Protein AF-E5XP22-F1 (afdb_monomer_lite)

Radius of gyration: 23.23 Å; chains: 1; bounding box: 54×46×74 Å

Structure (mmCIF, N/CA/C/O backbone):
data_AF-E5XP22-F1
#
_entry.id   AF-E5XP22-F1
#
loop_
_atom_site.group_PDB
_atom_site.id
_atom_site.type_symbol
_atom_site.label_atom_id
_atom_site.label_alt_id
_atom_site.label_comp_id
_atom_site.label_asym_id
_atom_site.label_entity_id
_atom_site.label_seq_id
_atom_site.pdbx_PDB_ins_code
_atom_site.Cartn_x
_atom_site.Cartn_y
_atom_site.Cartn_z
_atom_site.occupancy
_atom_site.B_iso_or_equiv
_atom_site.auth_seq_id
_atom_site.auth_comp_id
_atom_site.auth_asym_id
_atom_site.auth_atom_id
_atom_site.pdbx_PDB_model_num
ATOM 1 N N . MET A 1 1 ? -0.364 11.595 27.889 1.00 63.34 1 MET A N 1
ATOM 2 C CA . MET A 1 1 ? -0.791 11.798 26.491 1.00 63.34 1 MET A CA 1
ATOM 3 C C . MET A 1 1 ? -0.996 10.423 25.896 1.00 63.34 1 MET A C 1
ATOM 5 O O . MET A 1 1 ? -0.089 9.613 26.049 1.00 63.34 1 MET A O 1
ATOM 9 N N . SER A 1 2 ? -2.158 10.147 25.318 1.00 89.56 2 SER A N 1
ATOM 10 C CA . SER A 1 2 ? -2.443 8.929 24.551 1.00 89.56 2 SER A CA 1
ATOM 11 C C . SER A 1 2 ? -1.971 9.085 23.103 1.00 89.56 2 SER A C 1
ATOM 13 O O . SER A 1 2 ? -1.596 10.184 22.685 1.00 89.56 2 SER A O 1
ATOM 15 N N . TYR A 1 3 ? -1.919 7.968 22.384 1.00 95.81 3 TYR A N 1
ATOM 16 C CA . TYR A 1 3 ? -1.909 7.919 20.930 1.00 95.81 3 TYR A CA 1
ATOM 17 C C . TYR A 1 3 ? -3.346 7.672 20.467 1.00 95.81 3 TYR A C 1
ATOM 19 O O . TYR A 1 3 ? -3.930 6.641 20.798 1.00 95.81 3 TYR A O 1
ATOM 27 N N . ASP A 1 4 ? -3.905 8.626 19.737 1.00 97.00 4 ASP A N 1
ATOM 28 C CA . ASP A 1 4 ? -5.313 8.667 19.363 1.00 97.00 4 ASP A CA 1
ATOM 29 C C . ASP A 1 4 ? -5.467 8.446 17.854 1.00 97.00 4 ASP A C 1
ATOM 31 O O . ASP A 1 4 ? -4.808 9.087 17.021 1.00 97.00 4 ASP A O 1
ATOM 35 N N . ILE A 1 5 ? -6.369 7.535 17.505 1.00 97.94 5 ILE A N 1
ATOM 36 C CA . ILE A 1 5 ? -6.696 7.141 16.136 1.00 97.94 5 ILE A CA 1
ATOM 37 C C . ILE A 1 5 ? -8.185 6.805 16.072 1.00 97.94 5 ILE A C 1
ATOM 39 O O . ILE A 1 5 ? -8.761 6.308 17.040 1.00 97.94 5 ILE A O 1
ATOM 43 N N . PHE A 1 6 ? -8.833 7.080 14.944 1.00 98.06 6 PHE A N 1
ATOM 44 C CA . PHE A 1 6 ? -10.226 6.683 14.758 1.00 98.06 6 PHE A CA 1
ATOM 45 C C . PHE A 1 6 ? -10.476 6.080 13.384 1.00 98.06 6 PHE A C 1
ATOM 47 O O . PHE A 1 6 ? -9.809 6.423 12.408 1.00 98.06 6 PHE A O 1
ATOM 54 N N . ALA A 1 7 ? -11.463 5.192 13.320 1.00 97.25 7 ALA A N 1
ATOM 55 C CA . ALA A 1 7 ? -12.073 4.728 12.089 1.00 97.25 7 ALA A CA 1
ATOM 56 C C . ALA A 1 7 ? -13.447 5.385 11.894 1.00 97.25 7 ALA A C 1
ATOM 58 O O . ALA A 1 7 ? -14.103 5.750 12.870 1.00 97.25 7 ALA A O 1
ATOM 59 N N . PHE A 1 8 ? -13.882 5.555 10.649 1.00 95.62 8 PHE A N 1
ATOM 60 C CA . PHE A 1 8 ? -15.142 6.213 10.305 1.00 95.62 8 PHE A CA 1
ATOM 61 C C . PHE A 1 8 ? -15.843 5.538 9.123 1.00 95.62 8 PHE A C 1
ATOM 63 O O . PHE A 1 8 ? -15.191 4.957 8.249 1.00 95.62 8 PHE A O 1
ATOM 70 N N . ASP A 1 9 ? -17.171 5.635 9.093 1.00 89.00 9 ASP A N 1
ATOM 71 C CA . ASP A 1 9 ? -17.975 5.280 7.919 1.00 89.00 9 ASP A CA 1
ATOM 72 C C . ASP A 1 9 ? -17.659 6.265 6.782 1.00 89.00 9 ASP A C 1
ATOM 74 O O . ASP A 1 9 ? -17.826 7.478 6.913 1.00 89.00 9 ASP A O 1
ATOM 78 N N . THR A 1 10 ? -17.191 5.751 5.645 1.00 83.75 10 THR A N 1
ATOM 79 C CA . THR A 1 10 ? -16.852 6.594 4.486 1.00 83.75 10 THR A CA 1
ATOM 80 C C . THR A 1 10 ? -18.047 7.319 3.865 1.00 83.75 10 THR A C 1
ATOM 82 O O . THR A 1 10 ? -17.850 8.354 3.230 1.00 83.75 10 THR A O 1
ATOM 85 N N . GLY A 1 11 ? -19.272 6.829 4.074 1.00 78.12 11 GLY A N 1
ATOM 86 C CA . GLY A 1 11 ? -20.508 7.511 3.691 1.00 78.12 11 GLY A CA 1
ATOM 87 C C . GLY A 1 11 ? -20.835 8.728 4.563 1.00 78.12 11 GLY A C 1
ATOM 88 O O . GLY A 1 11 ? -21.578 9.602 4.118 1.00 78.12 11 GLY A O 1
ATOM 89 N N . ALA A 1 12 ? -20.257 8.820 5.765 1.00 84.25 12 ALA A N 1
ATOM 90 C CA . ALA A 1 12 ? -20.484 9.922 6.702 1.00 84.25 12 ALA A CA 1
ATOM 91 C C . ALA A 1 12 ? -19.802 11.227 6.266 1.00 84.25 12 ALA A C 1
ATOM 93 O O . ALA A 1 12 ? -20.313 12.319 6.512 1.00 84.25 12 ALA A O 1
ATOM 94 N N . VAL A 1 13 ? -18.625 11.115 5.643 1.00 84.62 13 VAL A N 1
ATOM 95 C CA . VAL A 1 13 ? -17.781 12.254 5.266 1.00 84.62 13 VAL A CA 1
ATOM 96 C C . VAL A 1 13 ? -16.899 11.909 4.065 1.00 84.62 13 VAL A C 1
ATOM 98 O O . VAL A 1 13 ? -15.958 11.111 4.145 1.00 84.62 13 VAL A O 1
ATOM 101 N N . SER A 1 14 ? -17.189 12.552 2.934 1.00 75.81 14 SER A N 1
ATOM 102 C CA . SER A 1 14 ? -16.574 12.247 1.638 1.00 75.81 14 SER A CA 1
ATOM 103 C C . SER A 1 14 ? -15.272 13.003 1.361 1.00 75.81 14 SER A C 1
ATOM 105 O O . SER A 1 14 ? -14.403 12.472 0.676 1.00 75.81 14 SER A O 1
ATOM 107 N N . ALA A 1 15 ? -15.100 14.223 1.884 1.00 77.31 15 ALA A N 1
ATOM 108 C CA . ALA A 1 15 ? -13.919 15.057 1.631 1.00 77.31 15 ALA A CA 1
ATOM 109 C C . ALA A 1 15 ? -12.905 14.980 2.790 1.00 77.31 15 ALA A C 1
ATOM 111 O O . ALA A 1 15 ? -13.292 14.826 3.948 1.00 77.31 15 ALA A O 1
ATOM 112 N N . ASP A 1 16 ? -11.596 14.994 2.509 1.00 83.94 16 ASP A N 1
ATOM 113 C CA . ASP A 1 16 ? -10.555 14.904 3.561 1.00 83.94 16 ASP A CA 1
ATOM 114 C C . ASP A 1 16 ? -10.532 16.181 4.423 1.0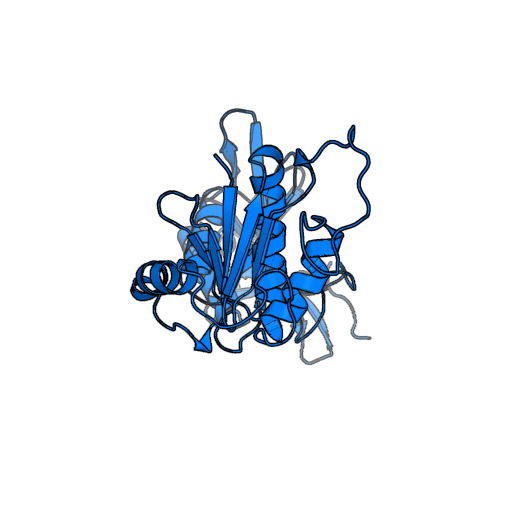0 83.94 16 ASP A C 1
ATOM 116 O O . ASP A 1 16 ? -10.362 16.119 5.641 1.00 83.94 16 ASP A O 1
ATOM 120 N N . GLU A 1 17 ? -10.749 17.343 3.807 1.00 86.88 17 GLU A N 1
ATOM 121 C CA . GLU A 1 17 ? -10.768 18.650 4.470 1.00 86.88 17 GLU A CA 1
ATOM 122 C C . GLU A 1 17 ? -11.925 18.819 5.470 1.00 86.88 17 GLU A C 1
ATOM 124 O O . GLU A 1 17 ? -11.816 19.604 6.415 1.00 86.88 17 GLU A O 1
ATOM 129 N N . GLU A 1 18 ? -13.004 18.054 5.300 1.00 91.12 18 GLU A N 1
ATOM 130 C CA . GLU A 1 18 ? -14.182 18.053 6.175 1.00 91.12 18 GLU A CA 1
ATOM 131 C C . GLU A 1 18 ? -14.037 17.081 7.353 1.00 91.12 18 GLU A C 1
ATOM 133 O O . GLU A 1 18 ? -14.766 17.193 8.340 1.00 91.12 18 GLU A O 1
ATOM 138 N N . LEU A 1 19 ? -13.065 16.161 7.299 1.00 92.69 19 LEU A N 1
ATOM 139 C CA . LEU A 1 19 ? -12.952 15.064 8.258 1.00 92.69 19 LEU A CA 1
ATOM 140 C C . LEU A 1 19 ? -12.628 15.534 9.678 1.00 92.69 19 LEU A C 1
ATOM 142 O O . LEU A 1 19 ? -13.222 15.045 10.633 1.00 92.69 19 LEU A O 1
ATOM 146 N N . LEU A 1 20 ? -11.689 16.470 9.845 1.00 93.94 20 LEU A N 1
ATOM 147 C CA . LEU A 1 20 ? -11.329 16.971 11.177 1.00 93.94 20 LEU A CA 1
ATOM 148 C C . LEU A 1 20 ? -12.425 17.851 11.806 1.00 93.94 20 LEU A C 1
ATOM 150 O O . LEU A 1 20 ? -12.659 17.703 13.007 1.00 93.94 20 LEU A O 1
ATOM 154 N N . PRO A 1 21 ? -13.100 18.754 11.064 1.00 95.25 21 PRO A N 1
ATOM 155 C CA . PRO A 1 21 ? -14.324 19.396 11.542 1.00 95.25 21 PRO A CA 1
ATOM 156 C C . PRO A 1 21 ? -15.390 18.388 11.984 1.00 95.25 21 PRO A C 1
ATOM 158 O O . PRO A 1 21 ? -15.838 18.461 13.125 1.00 95.25 21 PRO A O 1
ATOM 161 N N . TRP A 1 22 ? -15.709 17.404 11.138 1.00 96.19 22 TRP A N 1
ATOM 162 C CA . TRP A 1 22 ? -16.681 16.353 11.445 1.00 96.19 22 TRP A CA 1
ATOM 163 C C . TRP A 1 22 ? -16.287 15.543 12.688 1.00 96.19 22 TRP A C 1
ATOM 165 O O . TRP A 1 22 ? -17.101 15.341 13.585 1.00 96.19 22 TRP A O 1
ATOM 175 N N . PHE A 1 23 ? -15.016 15.146 12.802 1.00 96.19 23 PHE A N 1
ATOM 176 C CA . PHE A 1 23 ? -14.500 14.407 13.956 1.00 96.19 23 PHE A CA 1
ATOM 177 C C . PHE A 1 23 ? -14.734 15.153 15.272 1.00 96.19 23 PHE A C 1
ATOM 179 O O . PHE A 1 23 ? -15.122 14.536 16.260 1.00 96.19 23 PHE A O 1
ATOM 186 N N . ARG A 1 24 ? -14.522 16.475 15.297 1.00 95.19 24 ARG A N 1
ATOM 187 C CA . ARG A 1 24 ? -14.721 17.282 16.511 1.00 95.19 24 ARG A CA 1
ATOM 188 C C . ARG A 1 24 ? -16.166 17.250 16.990 1.00 95.19 24 ARG A C 1
ATOM 190 O O . ARG A 1 24 ? -16.368 17.189 18.193 1.00 95.19 24 ARG A O 1
ATOM 197 N N . GLU A 1 25 ? -17.127 17.259 16.070 1.00 95.12 25 GLU A N 1
ATOM 198 C CA . GLU A 1 25 ? -18.552 17.137 16.396 1.00 95.12 25 GLU A CA 1
ATOM 199 C C . GLU A 1 25 ? -18.874 15.735 16.930 1.00 95.12 25 GLU A C 1
ATOM 201 O O . GLU A 1 25 ? -19.561 15.593 17.938 1.00 95.12 25 GLU A O 1
ATOM 206 N N . GLN A 1 26 ? -18.331 14.686 16.303 1.00 94.25 26 GLN A N 1
ATOM 207 C CA . GLN A 1 26 ? -18.541 13.309 16.765 1.00 94.25 26 GLN A CA 1
ATOM 208 C C . GLN A 1 26 ? -17.926 13.054 18.150 1.00 94.25 26 GLN A C 1
ATOM 210 O O . GLN A 1 26 ? -18.520 12.362 18.977 1.00 94.25 26 GLN A O 1
ATOM 215 N N . ALA A 1 27 ? -16.766 13.652 18.427 1.00 92.50 27 ALA A N 1
ATOM 216 C CA . ALA A 1 27 ? -16.057 13.540 19.699 1.00 92.50 27 ALA A CA 1
ATOM 217 C C . ALA A 1 27 ? -16.708 14.331 20.855 1.00 92.50 27 ALA A C 1
ATOM 219 O O . ALA A 1 27 ? -16.178 14.331 21.966 1.00 92.50 27 ALA A O 1
ATOM 220 N N . GLU A 1 28 ? -17.849 14.993 20.625 1.00 93.38 28 GLU A N 1
ATOM 221 C CA . GLU A 1 28 ? -18.702 15.523 21.700 1.00 93.38 28 GLU A CA 1
ATOM 222 C C . GLU A 1 28 ? -19.525 14.425 22.390 1.00 93.38 28 GLU A C 1
ATOM 224 O O . GLU A 1 28 ? -20.063 14.660 23.472 1.00 93.38 28 GLU A O 1
ATOM 229 N N . TRP A 1 29 ? -19.612 13.234 21.782 1.00 93.62 29 TRP A N 1
ATOM 230 C CA . TRP A 1 29 ? -20.279 12.056 22.341 1.00 93.62 29 TRP A CA 1
ATOM 231 C C . TRP A 1 29 ? -21.727 12.332 22.793 1.00 93.62 29 TRP A C 1
ATOM 233 O O . TRP A 1 29 ? -22.138 11.990 23.902 1.00 93.62 29 TRP A O 1
ATOM 243 N N . SER A 1 30 ? -22.506 12.994 21.933 1.00 91.38 30 SER A N 1
ATOM 244 C CA . SER A 1 30 ? -23.847 13.509 22.246 1.00 91.38 30 SER A CA 1
ATOM 245 C C . SER A 1 30 ? -25.014 12.569 21.892 1.00 91.38 30 SER A C 1
ATOM 247 O O . SER A 1 30 ? -26.169 12.888 22.185 1.00 91.38 30 SER A O 1
ATOM 249 N N . GLU A 1 31 ? -24.749 11.411 21.279 1.00 88.94 31 GLU A N 1
ATOM 250 C CA . GLU A 1 31 ? -25.763 10.398 20.965 1.00 88.94 31 GLU A CA 1
ATOM 251 C C . GLU A 1 31 ? -26.315 9.768 22.257 1.00 88.94 31 GLU A C 1
ATOM 253 O O . GLU A 1 31 ? -25.591 9.505 23.216 1.00 88.94 31 GLU A O 1
ATOM 258 N N . ALA A 1 32 ? -27.614 9.460 22.275 1.00 90.44 32 ALA A N 1
ATOM 259 C CA . ALA A 1 32 ? -28.250 8.753 23.386 1.00 90.44 32 ALA A CA 1
ATOM 260 C C . ALA A 1 32 ? -27.948 7.238 23.331 1.00 90.44 32 ALA A C 1
ATOM 262 O O . ALA A 1 32 ? -28.840 6.437 23.044 1.00 90.44 32 ALA A O 1
ATOM 263 N N . ARG A 1 33 ? -26.688 6.855 23.575 1.00 91.31 33 ARG A N 1
ATOM 264 C CA . ARG A 1 33 ? -26.186 5.468 23.538 1.00 91.31 33 ARG A CA 1
ATOM 265 C C . ARG A 1 33 ? -25.049 5.231 24.536 1.00 91.31 33 ARG A C 1
ATOM 267 O O . ARG A 1 33 ? -24.487 6.180 25.075 1.00 91.31 33 ARG A O 1
ATOM 274 N N . ASP A 1 34 ? -24.687 3.966 24.734 1.00 92.00 34 ASP A N 1
ATOM 275 C CA . ASP A 1 34 ? -23.423 3.599 25.378 1.00 92.00 34 ASP A CA 1
ATOM 276 C C . ASP A 1 34 ? -22.302 3.585 24.331 1.00 92.00 34 ASP A C 1
ATOM 278 O O . ASP A 1 34 ? -22.347 2.821 23.369 1.00 92.00 34 ASP A O 1
ATOM 282 N N . TYR A 1 35 ? -21.297 4.441 24.513 1.00 94.00 35 TYR A N 1
ATOM 283 C CA . TYR A 1 35 ? -20.133 4.525 23.627 1.00 94.00 35 TYR A CA 1
ATOM 284 C C . TYR A 1 35 ? -19.125 3.392 23.839 1.00 94.00 35 TYR A C 1
ATOM 286 O O . TYR A 1 35 ? -18.175 3.275 23.074 1.00 94.00 35 TYR A O 1
ATOM 294 N N . SER A 1 36 ? -19.324 2.538 24.839 1.00 93.00 36 SER A N 1
ATOM 295 C CA . SER A 1 36 ? -18.518 1.331 25.035 1.00 93.00 36 SER A CA 1
ATOM 296 C C . SER A 1 36 ? -19.091 0.121 24.289 1.00 93.00 36 SER A C 1
ATOM 298 O O . SER A 1 36 ? -18.436 -0.922 24.228 1.00 93.00 36 SER A O 1
ATOM 300 N N . ASP A 1 37 ? -20.313 0.233 23.754 1.00 93.06 37 ASP A N 1
ATOM 301 C CA . ASP A 1 37 ? -21.028 -0.855 23.091 1.00 93.06 37 ASP A CA 1
ATOM 302 C C . ASP A 1 37 ? -21.008 -0.678 21.559 1.00 93.06 37 ASP A C 1
ATOM 304 O O . ASP A 1 37 ? -21.473 0.345 21.039 1.00 93.06 37 ASP A O 1
ATOM 308 N N . PRO A 1 38 ? -20.484 -1.658 20.798 1.00 92.69 38 PRO A N 1
ATOM 309 C CA . PRO A 1 38 ? -20.523 -1.602 19.340 1.00 92.69 38 PRO A CA 1
ATOM 310 C C . PRO A 1 38 ? -21.938 -1.728 18.749 1.00 92.69 38 PRO A C 1
ATOM 312 O O . PRO A 1 38 ? -22.114 -1.456 17.556 1.00 92.69 38 PRO A O 1
ATOM 315 N N . GLU A 1 39 ? -22.945 -2.158 19.515 1.00 92.75 39 GLU A N 1
ATOM 316 C CA . GLU A 1 39 ? -24.310 -2.329 19.016 1.00 92.75 39 GLU A CA 1
ATOM 317 C C . GLU A 1 39 ? -24.871 -1.011 18.454 1.00 92.75 39 GLU A C 1
ATOM 319 O O . GLU A 1 39 ? -24.881 0.027 19.109 1.00 92.75 39 GLU A O 1
ATOM 324 N N . GLY A 1 40 ? -25.329 -1.033 17.197 1.00 85.56 40 GLY A N 1
ATOM 325 C CA . GLY A 1 40 ? -25.874 0.147 16.514 1.00 85.56 40 GLY A CA 1
ATOM 326 C C . GLY A 1 40 ? -24.834 1.068 15.860 1.00 85.56 40 GLY A C 1
ATOM 327 O O . GLY A 1 40 ? -25.198 2.141 15.380 1.00 85.56 40 GLY A O 1
ATOM 328 N N . ALA A 1 41 ? -23.551 0.696 15.837 1.00 93.12 41 ALA A N 1
ATOM 329 C CA . ALA A 1 41 ? -22.557 1.327 14.959 1.00 93.12 41 ALA A CA 1
ATOM 330 C C . ALA A 1 41 ? -22.680 0.820 13.508 1.00 93.12 41 ALA A C 1
ATOM 332 O O . ALA A 1 41 ? -23.302 -0.219 13.259 1.00 93.12 41 ALA A O 1
ATOM 333 N N . ALA A 1 42 ? -22.067 1.512 12.546 1.00 88.44 42 ALA A N 1
ATOM 334 C CA . ALA A 1 42 ? -22.017 1.063 11.156 1.00 88.44 42 ALA A CA 1
ATOM 335 C C . ALA A 1 42 ? -21.415 -0.362 11.037 1.00 88.44 42 ALA A C 1
ATOM 337 O O . ALA A 1 42 ? -20.500 -0.704 11.799 1.00 88.44 42 ALA A O 1
ATOM 338 N N . PRO A 1 43 ? -21.911 -1.226 10.125 1.00 84.12 43 PRO A N 1
ATOM 339 C CA . PRO A 1 43 ? -21.510 -2.637 10.061 1.00 84.12 43 PRO A CA 1
ATOM 340 C C . PRO A 1 43 ? -19.997 -2.861 9.929 1.00 84.12 43 PRO A C 1
ATOM 342 O O . PRO A 1 43 ? -19.438 -3.755 10.571 1.00 84.12 43 PRO A O 1
ATOM 345 N N . GLU A 1 44 ? -19.325 -2.035 9.132 1.00 83.94 44 GLU A N 1
ATOM 346 C CA . GLU A 1 44 ? -17.877 -2.038 8.939 1.00 83.94 44 GLU A CA 1
ATOM 347 C C . GLU A 1 44 ? -17.115 -1.704 10.226 1.00 83.94 44 GLU A C 1
ATOM 349 O O . GLU A 1 44 ? -16.112 -2.353 10.526 1.00 83.94 44 GLU A O 1
ATOM 354 N N . LEU A 1 45 ? -17.624 -0.773 11.038 1.00 94.38 45 LEU A N 1
ATOM 355 C CA . LEU A 1 45 ? -17.024 -0.400 12.321 1.00 94.38 45 LEU A CA 1
ATOM 356 C C . LEU A 1 45 ? -17.216 -1.500 13.366 1.00 94.38 45 LEU A C 1
ATOM 358 O O . LEU A 1 45 ? -16.282 -1.812 14.103 1.00 94.38 45 LEU A O 1
ATOM 362 N N . GLN A 1 46 ? -18.380 -2.155 13.386 1.00 92.44 46 GLN A N 1
ATOM 363 C CA . GLN A 1 46 ? -18.606 -3.324 14.243 1.00 92.44 46 GLN A CA 1
ATOM 364 C C . GLN A 1 46 ? -17.670 -4.486 13.883 1.00 92.44 46 GLN A C 1
ATOM 366 O O . GLN A 1 46 ? -17.154 -5.174 14.768 1.00 92.44 46 GLN A O 1
ATOM 371 N N . ALA A 1 47 ? -17.458 -4.732 12.586 1.00 88.62 47 ALA A N 1
ATOM 372 C CA . ALA A 1 47 ? -16.544 -5.768 12.116 1.00 88.62 47 ALA A CA 1
ATOM 373 C C . ALA A 1 47 ? -15.091 -5.448 12.496 1.00 88.62 47 ALA A C 1
ATOM 375 O O . ALA A 1 47 ? -14.412 -6.309 13.060 1.00 88.62 47 ALA A O 1
ATOM 376 N N . LEU A 1 48 ? -14.671 -4.198 12.282 1.00 93.31 48 LEU A N 1
ATOM 377 C CA . LEU A 1 48 ? -13.352 -3.692 12.649 1.00 93.31 48 LEU A CA 1
ATOM 378 C C . LEU A 1 48 ? -13.094 -3.816 14.152 1.00 93.31 48 LEU A C 1
ATOM 380 O O . LEU A 1 48 ? -12.079 -4.384 14.559 1.00 93.31 48 LEU A O 1
ATOM 384 N N . TYR A 1 49 ? -14.034 -3.353 14.977 1.00 97.38 49 TYR A N 1
ATOM 385 C CA . TYR A 1 49 ? -13.965 -3.452 16.434 1.00 97.38 49 TYR A CA 1
ATOM 386 C C . TYR A 1 49 ? -13.758 -4.900 16.898 1.00 97.38 49 TYR A C 1
ATOM 388 O O . TYR A 1 49 ? -12.872 -5.173 17.705 1.00 97.38 49 TYR A O 1
ATOM 396 N N . ARG A 1 50 ? -14.512 -5.854 16.334 1.00 95.94 50 ARG A N 1
ATOM 397 C CA . ARG A 1 50 ? -14.450 -7.275 16.719 1.00 95.94 50 ARG A CA 1
ATOM 398 C C . ARG A 1 50 ? -13.076 -7.910 16.479 1.00 95.94 50 ARG A C 1
ATOM 400 O O . ARG A 1 50 ? -12.724 -8.873 17.164 1.00 95.94 50 ARG A O 1
ATOM 407 N N . GLU A 1 51 ? -12.319 -7.414 15.502 1.00 96.12 51 GLU A N 1
ATOM 408 C CA . GLU A 1 51 ? -10.942 -7.849 15.248 1.00 96.12 51 GLU A CA 1
ATOM 409 C C . GLU A 1 51 ? -9.924 -7.068 16.087 1.00 96.12 51 GLU A C 1
ATOM 411 O O . GLU A 1 51 ? -8.995 -7.682 16.615 1.00 96.12 51 GLU A O 1
ATOM 416 N N . LEU A 1 52 ? -10.119 -5.758 16.280 1.00 96.38 52 LEU A N 1
ATOM 417 C CA . LEU A 1 52 ? -9.241 -4.935 17.117 1.00 96.38 52 LEU A CA 1
ATOM 418 C C . LEU A 1 52 ? -9.176 -5.424 18.562 1.00 96.38 52 LEU A C 1
ATOM 420 O O . LEU A 1 52 ? -8.076 -5.563 19.089 1.00 96.38 52 LEU A O 1
ATOM 424 N N . ILE A 1 53 ? -10.310 -5.762 19.185 1.00 96.19 53 ILE A N 1
ATOM 425 C CA . ILE A 1 53 ? -10.335 -6.181 20.599 1.00 96.19 53 ILE A CA 1
ATOM 426 C C . ILE A 1 53 ? -9.567 -7.481 20.876 1.00 96.19 53 ILE A C 1
ATOM 428 O O . ILE A 1 53 ? -9.248 -7.780 22.023 1.00 96.19 53 ILE A O 1
ATOM 432 N N . ARG A 1 54 ? -9.252 -8.262 19.835 1.00 93.88 54 ARG A N 1
ATOM 433 C CA . ARG A 1 54 ? -8.401 -9.459 19.947 1.00 93.88 54 ARG A CA 1
ATOM 434 C C . ARG A 1 54 ? -6.917 -9.110 20.033 1.00 93.88 54 ARG A C 1
ATOM 436 O O . ARG A 1 54 ? -6.139 -9.919 20.525 1.00 93.88 54 ARG A O 1
ATOM 443 N N . LEU A 1 55 ? -6.538 -7.947 19.506 1.00 92.44 55 LEU A N 1
ATOM 444 C CA . LEU A 1 55 ? -5.176 -7.417 19.524 1.00 92.44 55 LEU A CA 1
ATOM 445 C C . LEU A 1 55 ? -4.975 -6.472 20.711 1.00 92.44 55 LEU A C 1
ATOM 447 O O . LEU A 1 55 ? -3.927 -6.508 21.345 1.00 92.44 55 LEU A O 1
ATOM 451 N N . PHE A 1 56 ? -5.994 -5.667 21.009 1.00 94.75 56 PHE A N 1
ATOM 452 C CA . PHE A 1 56 ? -5.968 -4.619 22.020 1.00 94.75 56 PHE A CA 1
ATOM 453 C C . PHE A 1 56 ? -7.238 -4.701 22.872 1.00 94.75 56 PHE A C 1
ATOM 455 O O . PHE A 1 56 ? -8.264 -4.120 22.499 1.00 94.75 56 PHE A O 1
ATOM 462 N N . PRO A 1 57 ? -7.209 -5.451 23.985 1.00 94.94 57 PRO A N 1
ATOM 463 C CA . PRO A 1 57 ? -8.372 -5.619 24.845 1.00 94.94 57 PRO A CA 1
ATOM 464 C C . PRO A 1 57 ? -8.942 -4.267 25.316 1.00 94.94 57 PRO A C 1
ATOM 466 O O . PRO A 1 57 ? -8.170 -3.359 25.640 1.00 94.94 57 PRO A O 1
ATOM 469 N N . PRO A 1 58 ? -10.276 -4.104 25.354 1.00 95.31 58 PRO A N 1
ATOM 470 C CA . PRO A 1 58 ? -10.889 -2.845 25.753 1.00 95.31 58 PRO A CA 1
ATOM 471 C C . PRO A 1 58 ? -10.813 -2.636 27.271 1.00 95.31 58 PRO A C 1
ATOM 473 O O . PRO A 1 58 ? -10.917 -3.591 28.043 1.00 95.31 58 PRO A O 1
ATOM 476 N N . LEU A 1 59 ? -10.657 -1.379 27.697 1.00 91.81 59 LEU A N 1
ATOM 477 C CA . LEU A 1 59 ? -10.705 -0.972 29.110 1.00 91.81 59 LEU A CA 1
ATOM 478 C C . LEU A 1 59 ? -12.120 -1.041 29.705 1.00 91.81 59 LEU A C 1
ATOM 480 O O . LEU A 1 59 ? -12.282 -1.259 30.904 1.00 91.81 59 LEU A O 1
ATOM 484 N N . ASN A 1 60 ? -13.136 -0.832 28.872 1.00 86.00 60 ASN A N 1
ATOM 485 C CA . ASN A 1 60 ? -14.533 -0.656 29.256 1.00 86.00 60 ASN A CA 1
ATOM 486 C C . ASN A 1 60 ? -15.481 -1.360 28.275 1.00 86.00 60 ASN A C 1
ATOM 488 O O . ASN A 1 60 ? -15.099 -1.766 27.176 1.00 86.00 60 ASN A O 1
ATOM 492 N N . GLY A 1 61 ? -16.740 -1.491 28.689 1.00 89.38 61 GLY A N 1
ATOM 493 C CA . GLY A 1 61 ? -17.805 -2.065 27.873 1.00 89.38 61 GLY A CA 1
ATOM 494 C C . GLY A 1 61 ? -17.966 -3.581 28.013 1.00 89.38 61 GLY A C 1
ATOM 495 O O . GLY A 1 61 ? -17.282 -4.225 28.812 1.00 89.38 61 GLY A O 1
ATOM 496 N N . PRO A 1 62 ? -18.882 -4.173 27.229 1.00 92.56 62 PRO A N 1
ATOM 497 C CA . PRO A 1 62 ? -19.306 -5.567 27.382 1.00 92.56 62 PRO A CA 1
ATOM 498 C C . PRO A 1 62 ? -18.207 -6.597 27.083 1.00 92.56 62 PRO A C 1
ATOM 500 O O . PRO A 1 62 ? -18.352 -7.765 27.439 1.00 92.56 62 PRO A O 1
ATOM 503 N N . HIS A 1 63 ? -17.114 -6.183 26.437 1.00 94.19 63 HIS A N 1
ATOM 504 C CA . HIS A 1 63 ? -15.992 -7.053 26.074 1.00 94.19 63 HIS A CA 1
ATOM 505 C C . HIS A 1 63 ? -14.718 -6.789 26.890 1.00 94.19 63 HIS A C 1
ATOM 507 O O . HIS A 1 63 ? -13.681 -7.384 26.588 1.00 94.19 63 HIS A O 1
ATOM 513 N N . ALA A 1 64 ? -14.769 -5.907 27.895 1.00 91.88 64 ALA A N 1
ATOM 514 C CA . ALA A 1 64 ? -13.642 -5.696 28.798 1.00 91.88 64 ALA A CA 1
ATOM 515 C C . ALA A 1 64 ? -13.413 -6.966 29.634 1.00 91.88 64 ALA A C 1
ATOM 517 O O . ALA A 1 64 ? -14.361 -7.476 30.240 1.00 91.88 64 ALA A O 1
ATOM 518 N N . PRO A 1 65 ? -12.191 -7.524 29.659 1.00 88.81 65 PRO A N 1
ATOM 519 C CA . PRO A 1 65 ? -11.919 -8.696 30.474 1.00 88.81 65 PRO A CA 1
ATOM 520 C C . PRO A 1 65 ? -11.894 -8.316 31.958 1.00 88.81 65 PRO A C 1
ATOM 522 O O . PRO A 1 65 ? -11.633 -7.171 32.328 1.00 88.81 65 PRO A O 1
ATOM 525 N N . GLU A 1 66 ? -12.110 -9.300 32.827 1.00 85.56 66 GLU A N 1
ATOM 526 C CA . GLU A 1 66 ? -11.863 -9.116 34.254 1.00 85.56 66 GLU A CA 1
ATOM 527 C C . GLU A 1 66 ? -10.361 -8.923 34.488 1.00 85.56 66 GLU A C 1
ATOM 529 O O . GLU A 1 66 ? -9.554 -9.809 34.193 1.00 85.56 66 GLU A O 1
ATOM 534 N N . VAL A 1 67 ? -9.986 -7.753 35.005 1.00 79.75 67 VAL A N 1
ATOM 535 C CA . VAL A 1 67 ? -8.590 -7.394 35.267 1.00 79.75 67 VAL A CA 1
ATOM 536 C C . VAL A 1 67 ? -8.266 -7.444 36.754 1.00 79.75 67 VAL A C 1
ATOM 538 O O . VAL A 1 67 ? -9.054 -7.028 37.605 1.00 79.75 67 VAL A O 1
ATOM 541 N N . SER A 1 68 ? -7.071 -7.945 37.070 1.00 78.62 68 SER A N 1
ATOM 542 C CA . SER A 1 68 ? -6.501 -7.849 38.418 1.00 78.62 68 SER A CA 1
ATOM 543 C C . SER A 1 68 ? -6.121 -6.391 38.731 1.00 78.62 68 SER A C 1
ATOM 545 O O . SER A 1 68 ? -5.657 -5.695 37.827 1.00 78.62 68 SER A O 1
ATOM 547 N N . PRO A 1 69 ? -6.215 -5.929 39.994 1.00 72.94 69 PRO A N 1
ATOM 548 C CA . PRO A 1 69 ? -5.734 -4.602 40.397 1.00 72.94 69 PRO A CA 1
ATOM 549 C C . PRO A 1 69 ? -4.254 -4.340 40.075 1.00 72.94 69 PRO A C 1
ATOM 551 O O . PRO A 1 69 ? -3.863 -3.188 39.913 1.00 72.94 69 PRO A O 1
ATOM 554 N N . ASP A 1 70 ? -3.444 -5.399 39.975 1.00 79.00 70 ASP A N 1
ATOM 555 C CA . ASP A 1 70 ? -2.004 -5.324 39.692 1.00 79.00 70 ASP A CA 1
ATOM 556 C C . ASP A 1 70 ? -1.675 -5.463 38.195 1.00 79.00 70 ASP A C 1
ATOM 558 O O . ASP A 1 70 ? -0.505 -5.527 37.808 1.00 79.00 70 ASP A O 1
ATOM 562 N N . GLN A 1 71 ? -2.691 -5.583 37.338 1.00 78.31 71 GLN A N 1
ATOM 563 C CA . GLN A 1 71 ? -2.491 -5.794 35.912 1.00 78.31 71 GLN A CA 1
ATOM 564 C C . GLN A 1 71 ? -2.018 -4.512 35.227 1.00 78.31 71 GLN A C 1
ATOM 566 O O . GLN A 1 71 ? -2.500 -3.413 35.496 1.00 78.31 71 GLN A O 1
ATOM 571 N N . ASP A 1 72 ? -1.076 -4.667 34.300 1.00 80.12 72 ASP A N 1
ATOM 572 C CA . ASP A 1 72 ? -0.584 -3.562 33.490 1.00 80.12 72 ASP A CA 1
ATOM 573 C C . ASP A 1 72 ? -1.665 -3.096 32.504 1.00 80.12 72 ASP A C 1
ATOM 575 O O . ASP A 1 72 ? -1.866 -3.675 31.433 1.00 80.12 72 ASP A O 1
ATOM 579 N N . VAL A 1 73 ? -2.363 -2.024 32.880 1.00 79.62 73 VAL A N 1
ATOM 580 C CA . VAL A 1 73 ? -3.425 -1.413 32.073 1.00 79.62 73 VAL A CA 1
ATOM 581 C C . VAL A 1 73 ? -2.903 -0.761 30.788 1.00 79.62 73 VAL A C 1
ATOM 583 O O . VAL A 1 73 ? -3.695 -0.436 29.909 1.00 79.62 73 VAL A O 1
ATOM 586 N N . SER A 1 74 ? -1.582 -0.594 30.629 1.00 82.62 74 SER A N 1
ATOM 587 C CA . SER A 1 74 ? -0.999 0.013 29.423 1.00 82.62 74 SER A CA 1
ATOM 588 C C . SER A 1 74 ? -1.136 -0.853 28.168 1.00 82.62 74 SER A C 1
ATOM 590 O O . SER A 1 74 ? -0.916 -0.346 27.067 1.00 82.62 74 SER A O 1
ATOM 592 N N . GLN A 1 75 ? -1.517 -2.126 28.333 1.00 84.75 75 GLN A N 1
ATOM 593 C CA . GLN A 1 75 ? -1.802 -3.093 27.264 1.00 84.75 75 GLN A CA 1
ATOM 594 C C . GLN A 1 75 ? -3.253 -3.027 26.763 1.00 84.75 75 GLN A C 1
ATOM 596 O O . GLN A 1 75 ? -3.595 -3.666 25.772 1.00 84.75 75 GLN A O 1
ATOM 601 N N . PHE A 1 76 ? -4.106 -2.260 27.440 1.00 91.62 76 PHE A N 1
ATOM 602 C CA . PHE A 1 76 ? -5.502 -2.073 27.073 1.00 91.62 76 PHE A CA 1
ATOM 603 C C . PHE A 1 76 ? -5.674 -0.804 26.244 1.00 91.62 76 PHE A C 1
ATOM 605 O O . PHE A 1 76 ? -4.790 0.058 26.208 1.00 91.62 76 PHE A O 1
ATOM 612 N N . ALA A 1 77 ? -6.821 -0.692 25.587 1.00 95.12 77 ALA A N 1
ATOM 613 C CA . ALA A 1 77 ? -7.187 0.484 24.814 1.00 95.12 77 ALA A CA 1
ATOM 614 C C . ALA A 1 77 ? -8.560 1.021 25.238 1.00 95.12 77 ALA A C 1
ATOM 616 O O . ALA A 1 77 ? -9.445 0.260 25.637 1.00 95.12 77 ALA A O 1
ATOM 617 N N . ASP A 1 78 ? -8.712 2.341 25.177 1.00 94.88 78 ASP A N 1
ATOM 618 C CA . ASP A 1 78 ? -9.956 3.044 25.495 1.00 94.88 78 ASP A CA 1
ATOM 619 C C . ASP A 1 78 ? -10.782 3.194 24.217 1.00 94.88 78 ASP A C 1
ATOM 621 O O . ASP A 1 78 ? -10.320 3.831 23.271 1.00 94.88 78 ASP A O 1
ATOM 625 N N . TYR A 1 79 ? -11.960 2.574 24.163 1.00 96.44 79 TYR A N 1
ATOM 626 C CA . TYR A 1 79 ? -12.810 2.547 22.972 1.00 96.44 79 TYR A CA 1
ATOM 627 C C . TYR A 1 79 ? -14.043 3.430 23.173 1.00 96.44 79 TYR A C 1
ATOM 629 O O . TYR A 1 79 ? -14.807 3.221 24.117 1.00 96.44 79 TYR A O 1
ATOM 637 N N . CYS A 1 80 ? -14.282 4.330 22.215 1.00 96.62 80 CYS A N 1
ATOM 638 C CA . CYS A 1 80 ? -15.508 5.118 22.094 1.00 96.62 80 CYS A CA 1
ATOM 639 C C . CYS A 1 80 ? -16.138 4.892 20.712 1.00 96.62 80 CYS A C 1
ATOM 641 O O . CYS A 1 80 ? -15.535 5.193 19.679 1.00 96.62 80 CYS A O 1
ATOM 643 N N . ILE A 1 81 ? -17.359 4.361 20.685 1.00 96.62 81 ILE A N 1
ATOM 644 C CA . ILE A 1 81 ? -18.025 3.847 19.485 1.00 96.62 81 ILE A CA 1
ATOM 645 C C . ILE A 1 81 ? -19.347 4.586 19.273 1.00 96.62 81 ILE A C 1
ATOM 647 O O . ILE A 1 81 ? -20.334 4.355 19.971 1.00 96.62 81 ILE A O 1
ATOM 651 N N . GLY A 1 82 ? -19.353 5.510 18.315 1.00 94.75 82 GLY A N 1
ATOM 652 C CA . GLY A 1 82 ? -20.559 6.190 17.848 1.00 94.75 82 GLY A CA 1
ATOM 653 C C . GLY A 1 82 ? -21.222 5.455 16.685 1.00 94.75 82 GLY A C 1
ATOM 654 O O . GLY A 1 82 ? -20.781 4.387 16.256 1.00 94.75 82 GLY A O 1
ATOM 655 N N . SER A 1 83 ? -22.280 6.046 16.131 1.00 93.38 83 SER A N 1
ATOM 656 C CA . SER A 1 83 ? -22.987 5.469 14.979 1.00 93.38 83 SER A CA 1
ATOM 657 C C . SER A 1 83 ? -22.091 5.327 13.743 1.00 93.38 83 SER A C 1
ATOM 659 O O . SER A 1 83 ? -22.143 4.306 13.060 1.00 93.38 83 SER A O 1
ATOM 661 N N . GLN A 1 84 ? -21.241 6.323 13.490 1.00 95.44 84 GLN A N 1
ATOM 662 C CA . GLN A 1 84 ? -20.403 6.439 12.287 1.00 95.44 84 GLN A CA 1
ATOM 663 C C . GLN A 1 84 ? -18.906 6.593 12.602 1.00 95.44 84 GLN A C 1
ATOM 665 O O . GLN A 1 84 ? -18.108 6.840 11.698 1.00 95.44 84 GLN A O 1
ATOM 670 N N . ILE A 1 85 ? -18.506 6.439 13.868 1.00 97.31 85 ILE A N 1
ATOM 671 C CA . ILE A 1 85 ? -17.117 6.587 14.314 1.00 97.31 85 ILE A CA 1
ATOM 672 C C . ILE A 1 85 ? -16.730 5.502 15.323 1.00 97.31 85 ILE A C 1
ATOM 674 O O . ILE A 1 85 ? -17.511 5.135 16.197 1.00 97.31 85 ILE A O 1
ATOM 678 N N . LEU A 1 86 ? -15.495 5.026 15.224 1.00 97.94 86 LEU A N 1
ATOM 679 C CA . LEU A 1 86 ? -14.831 4.176 16.203 1.00 97.94 86 LEU A CA 1
ATOM 680 C C . LEU A 1 86 ? -13.515 4.846 16.598 1.00 97.94 86 LEU A C 1
ATOM 682 O O . LEU A 1 86 ? -12.524 4.750 15.878 1.00 97.94 86 LEU A O 1
ATOM 686 N N . TYR A 1 87 ? -13.519 5.550 17.721 1.00 97.94 87 TYR A N 1
ATOM 687 C CA . TYR A 1 87 ? -12.348 6.211 18.285 1.00 97.94 87 TYR A CA 1
ATOM 688 C C . TYR A 1 87 ? -11.658 5.300 19.289 1.00 97.94 87 TYR A C 1
ATOM 690 O O . TYR A 1 87 ? -12.333 4.658 20.098 1.00 97.94 87 TYR A O 1
ATOM 698 N N . VAL A 1 88 ? -10.325 5.266 19.253 1.00 97.69 88 VAL A N 1
ATOM 699 C CA . VAL A 1 88 ? -9.543 4.486 20.209 1.00 97.69 88 VAL A CA 1
ATOM 700 C C . VAL A 1 88 ? -8.311 5.246 20.689 1.00 97.69 88 VAL A C 1
ATOM 702 O O . VAL A 1 88 ? -7.517 5.754 19.892 1.00 97.69 88 VAL A O 1
ATOM 705 N N . GLY A 1 89 ? -8.151 5.289 22.012 1.00 96.69 89 GLY A N 1
ATOM 706 C CA . GLY A 1 89 ? -6.971 5.807 22.694 1.00 96.69 89 GLY A CA 1
ATOM 707 C C . GLY A 1 89 ? -6.036 4.680 23.134 1.00 96.69 89 GLY A C 1
ATOM 708 O O . GLY A 1 89 ? -6.439 3.758 23.845 1.00 96.69 89 GLY A O 1
ATOM 709 N N . PHE A 1 90 ? -4.765 4.779 22.749 1.00 95.31 90 PHE A N 1
ATOM 710 C CA . PHE A 1 90 ? -3.705 3.827 23.086 1.00 95.31 90 PHE A CA 1
ATOM 711 C C . PHE A 1 90 ? -2.616 4.452 23.962 1.00 95.31 90 PHE A C 1
ATOM 713 O O . PHE A 1 90 ? -2.374 5.662 23.942 1.00 95.31 90 PHE A O 1
ATOM 720 N N . SER A 1 91 ? -1.865 3.606 24.672 1.00 93.75 91 SER A N 1
ATOM 721 C CA . SER A 1 91 ? -0.522 3.979 25.129 1.00 93.75 91 SER A CA 1
ATOM 722 C C . SER A 1 91 ? 0.405 4.197 23.925 1.00 93.75 91 SER A C 1
ATOM 724 O O . SER A 1 91 ? 0.357 3.440 22.956 1.00 93.75 91 SER A O 1
ATOM 726 N N . TRP A 1 92 ? 1.322 5.168 24.006 1.00 92.38 92 TRP A N 1
ATOM 727 C CA . TRP A 1 92 ? 2.323 5.414 22.955 1.00 92.38 92 TRP A CA 1
ATOM 728 C C . TRP A 1 92 ? 3.205 4.199 22.647 1.00 92.38 92 TRP A C 1
ATOM 730 O O . TRP A 1 92 ? 3.663 4.057 21.517 1.00 92.38 92 TRP A O 1
ATOM 740 N N . SER A 1 93 ? 3.411 3.299 23.614 1.00 90.81 93 SER A N 1
ATOM 741 C CA . SER A 1 93 ? 4.139 2.040 23.399 1.00 90.81 93 SER A CA 1
ATOM 742 C C . SER A 1 93 ? 3.472 1.116 22.375 1.00 90.81 93 SER A C 1
ATOM 744 O O . SER A 1 93 ? 4.142 0.250 21.823 1.00 90.81 93 SER A O 1
ATOM 746 N N . GLN A 1 94 ? 2.177 1.303 22.108 1.00 92.88 94 GLN A N 1
ATOM 747 C CA . GLN A 1 94 ? 1.398 0.506 21.162 1.00 92.88 94 GLN A CA 1
ATOM 748 C C . GLN A 1 94 ? 1.164 1.226 19.825 1.00 92.88 94 GLN A C 1
ATOM 750 O O . GLN A 1 94 ? 0.577 0.635 18.926 1.00 92.88 94 GLN A O 1
ATOM 755 N N . ALA A 1 95 ? 1.619 2.476 19.667 1.00 91.38 95 ALA A N 1
ATOM 756 C CA . ALA A 1 95 ? 1.241 3.340 18.546 1.00 91.38 95 ALA A CA 1
ATOM 757 C C . ALA A 1 95 ? 1.512 2.714 17.167 1.00 91.38 95 ALA A C 1
ATOM 759 O O . ALA A 1 95 ? 0.635 2.711 16.310 1.00 91.38 95 ALA A O 1
ATOM 760 N N . GLU A 1 96 ? 2.700 2.138 16.959 1.00 85.62 96 GLU A N 1
ATOM 761 C CA . GLU A 1 96 ? 3.064 1.521 15.677 1.00 85.62 96 GLU A CA 1
ATOM 762 C C . GLU A 1 96 ? 2.169 0.319 15.345 1.00 85.62 96 GLU A C 1
ATOM 764 O O . GLU A 1 96 ? 1.595 0.247 14.258 1.00 85.62 96 GLU A O 1
ATOM 769 N N . GLN A 1 97 ? 1.982 -0.582 16.312 1.00 87.69 97 GLN A N 1
ATOM 770 C CA . GLN A 1 97 ? 1.143 -1.766 16.146 1.00 87.69 97 GLN A CA 1
ATOM 771 C C . GLN A 1 97 ? -0.335 -1.392 15.960 1.00 87.69 97 GLN A C 1
ATOM 773 O O . GLN A 1 97 ? -1.025 -1.987 15.130 1.00 87.69 97 GLN A O 1
ATOM 778 N N . ALA A 1 98 ? -0.820 -0.406 16.720 1.00 92.81 98 ALA A N 1
ATOM 779 C CA . ALA A 1 98 ? -2.185 0.097 16.650 1.00 92.81 98 ALA A CA 1
ATOM 780 C C . ALA A 1 98 ? -2.465 0.728 15.286 1.00 92.81 98 ALA A C 1
ATOM 782 O O . ALA A 1 98 ? -3.443 0.354 14.638 1.00 92.81 98 ALA A O 1
ATOM 783 N N . ARG A 1 99 ? -1.575 1.605 14.806 1.00 91.06 99 ARG A N 1
ATOM 784 C CA . ARG A 1 99 ? -1.661 2.210 13.472 1.00 91.06 99 ARG A CA 1
ATOM 785 C C . ARG A 1 99 ? -1.766 1.147 12.386 1.00 91.06 99 ARG A C 1
ATOM 787 O O . ARG A 1 99 ? -2.682 1.188 11.567 1.00 91.06 99 ARG A O 1
ATOM 794 N N . ASP A 1 100 ? -0.852 0.181 12.391 1.00 82.38 100 ASP A N 1
ATOM 795 C CA . ASP A 1 100 ? -0.793 -0.849 11.356 1.00 82.38 100 ASP A CA 1
ATOM 796 C C . ASP A 1 100 ? -2.045 -1.741 11.382 1.00 82.38 100 ASP A C 1
ATOM 798 O O . ASP A 1 100 ? -2.593 -2.081 10.329 1.00 82.38 100 ASP A O 1
ATOM 802 N N . ALA A 1 101 ? -2.555 -2.068 12.573 1.00 86.50 101 ALA A N 1
ATOM 803 C CA . ALA A 1 101 ? -3.804 -2.804 12.734 1.00 86.50 101 ALA A CA 1
ATOM 804 C C . ALA A 1 101 ? -5.019 -2.005 12.242 1.00 86.50 101 ALA A C 1
ATOM 806 O O . ALA A 1 101 ? -5.832 -2.556 11.501 1.00 86.50 101 ALA A O 1
ATOM 807 N N . PHE A 1 102 ? -5.127 -0.725 12.605 1.00 93.75 102 PHE A N 1
ATOM 808 C CA . PHE A 1 102 ? -6.205 0.158 12.165 1.00 93.75 102 PHE A CA 1
ATOM 809 C C . PHE A 1 102 ? -6.230 0.301 10.653 1.00 93.75 102 PHE A C 1
ATOM 811 O O . PHE A 1 102 ? -7.268 0.069 10.044 1.00 93.75 102 PHE A O 1
ATOM 818 N N . VAL A 1 103 ? -5.092 0.620 10.034 1.00 82.94 103 VAL A N 1
ATOM 819 C CA . VAL A 1 103 ? -5.001 0.753 8.577 1.00 82.94 103 VAL A CA 1
ATOM 820 C C . VAL A 1 103 ? -5.377 -0.568 7.913 1.00 82.94 103 VAL A C 1
ATOM 822 O O . VAL A 1 103 ? -6.255 -0.591 7.057 1.00 82.94 103 VAL A O 1
ATOM 825 N N . ARG A 1 104 ? -4.795 -1.692 8.344 1.00 82.06 104 ARG A N 1
ATOM 826 C CA . ARG A 1 104 ? -5.097 -3.014 7.774 1.00 82.06 104 ARG A CA 1
ATOM 827 C C . ARG A 1 104 ? -6.578 -3.388 7.901 1.00 82.06 104 ARG A C 1
ATOM 829 O O . ARG A 1 104 ? -7.159 -3.875 6.934 1.00 82.06 104 ARG A O 1
ATOM 836 N N . LEU A 1 105 ? -7.185 -3.194 9.071 1.00 83.69 105 LEU A N 1
ATOM 837 C CA . LEU A 1 105 ? -8.576 -3.582 9.330 1.00 83.69 105 LEU A CA 1
ATOM 838 C C . LEU A 1 105 ? -9.586 -2.589 8.742 1.00 83.69 105 LEU A C 1
ATOM 840 O O . LEU A 1 105 ? -10.614 -3.019 8.227 1.00 83.69 105 LEU A O 1
ATOM 844 N N . GLY A 1 106 ? -9.280 -1.291 8.742 1.00 84.56 106 GLY A N 1
ATOM 845 C CA . GLY A 1 106 ? -10.053 -0.259 8.043 1.00 84.56 106 GLY A CA 1
ATOM 846 C C . GLY A 1 106 ? -10.194 -0.600 6.570 1.00 84.56 106 GLY A C 1
ATOM 847 O O . GLY A 1 106 ? -11.299 -0.706 6.040 1.00 84.56 106 GLY A O 1
ATOM 848 N N . LEU A 1 107 ? -9.069 -0.939 5.945 1.00 71.81 107 LEU A N 1
ATOM 849 C CA . LEU A 1 107 ? -9.033 -1.419 4.571 1.00 71.81 107 LEU A CA 1
ATOM 850 C C . LEU A 1 107 ? -9.811 -2.730 4.374 1.00 71.81 107 LEU A C 1
ATOM 852 O O . LEU A 1 107 ? -10.543 -2.856 3.394 1.00 71.81 107 LEU A O 1
ATOM 856 N N . LYS A 1 108 ? -9.689 -3.693 5.299 1.00 74.62 108 LYS A N 1
ATOM 857 C CA . LYS A 1 108 ? -10.404 -4.981 5.241 1.00 74.62 108 LYS A CA 1
ATOM 858 C C . LYS A 1 108 ? -11.924 -4.810 5.280 1.00 74.62 108 LYS A C 1
ATOM 860 O O . LYS A 1 108 ? -12.632 -5.493 4.543 1.00 74.62 108 LYS A O 1
ATOM 865 N N . HIS A 1 109 ? -12.419 -3.933 6.148 1.00 81.50 109 HIS A N 1
ATOM 866 C CA . HIS A 1 109 ? -13.851 -3.789 6.407 1.00 81.50 109 HIS A CA 1
ATOM 867 C C . HIS A 1 109 ? -14.505 -2.638 5.645 1.00 81.50 109 HIS A C 1
ATOM 869 O O . HIS A 1 109 ? -15.723 -2.530 5.678 1.00 81.50 109 HIS A O 1
ATOM 875 N N . GLY A 1 110 ? -13.733 -1.821 4.924 1.00 76.88 110 GLY A N 1
ATOM 876 C CA . GLY A 1 110 ? -14.273 -0.675 4.196 1.00 76.88 110 GLY A CA 1
ATOM 877 C C . GLY A 1 110 ? -14.544 0.541 5.084 1.00 76.88 110 GLY A C 1
ATOM 878 O O . GLY A 1 110 ? -15.352 1.384 4.712 1.00 76.88 110 GLY A O 1
ATOM 879 N N . ALA A 1 111 ? -13.839 0.671 6.210 1.00 88.75 111 ALA A N 1
ATOM 880 C CA . ALA A 1 111 ? -13.869 1.863 7.054 1.00 88.75 111 ALA A CA 1
ATOM 881 C C . ALA A 1 111 ? -12.681 2.790 6.747 1.00 88.75 111 ALA A C 1
ATOM 883 O O . ALA A 1 111 ? -11.547 2.334 6.572 1.00 88.75 111 ALA A O 1
ATOM 884 N N . GLY A 1 112 ? -12.930 4.100 6.705 1.00 90.19 112 GLY A N 1
ATOM 885 C CA . GLY A 1 112 ? -11.871 5.108 6.698 1.00 90.19 112 GLY A CA 1
ATOM 886 C C . GLY A 1 112 ? -11.137 5.132 8.036 1.00 90.19 112 GLY A C 1
ATOM 887 O O . GLY A 1 112 ? -11.705 4.753 9.052 1.00 90.19 112 GLY A O 1
ATOM 888 N N . VAL A 1 113 ? -9.878 5.566 8.052 1.00 95.06 113 VAL A N 1
ATOM 889 C CA . VAL A 1 113 ? -9.036 5.682 9.252 1.00 95.06 113 VAL A CA 1
ATOM 890 C C . VAL A 1 113 ? -8.343 7.038 9.256 1.00 95.06 113 VAL A C 1
ATOM 892 O O . VAL A 1 113 ? -7.850 7.487 8.223 1.00 95.06 113 VAL A O 1
ATOM 895 N N . CYS A 1 114 ? -8.269 7.681 10.414 1.00 95.62 114 CYS A N 1
ATOM 896 C CA . CYS A 1 114 ? -7.546 8.928 10.617 1.00 95.62 114 CYS A CA 1
ATOM 897 C C . CYS A 1 114 ? -6.646 8.831 11.850 1.00 95.62 114 CYS A C 1
ATOM 899 O O . CYS A 1 114 ? -7.117 8.670 12.979 1.00 95.62 114 CYS A O 1
ATOM 901 N N . GLU A 1 115 ? -5.343 8.962 11.626 1.00 95.25 115 GLU A N 1
ATOM 902 C CA . GLU A 1 115 ? -4.330 9.082 12.669 1.00 95.25 115 GLU A CA 1
ATOM 903 C C . GLU A 1 115 ? -4.283 10.538 13.153 1.00 95.25 115 GLU A C 1
ATOM 905 O O . GLU A 1 115 ? -3.512 11.363 12.653 1.00 95.25 115 GLU A O 1
ATOM 910 N N . VAL A 1 116 ? -5.151 10.877 14.109 1.00 93.81 116 VAL A N 1
ATOM 911 C CA . VAL A 1 116 ? -5.295 12.257 14.599 1.00 93.81 116 VAL A CA 1
ATOM 912 C C . VAL A 1 116 ? -4.091 12.714 15.428 1.00 93.81 116 VAL A C 1
ATOM 914 O O . VAL A 1 116 ? -3.769 13.901 15.424 1.00 93.81 116 VAL A O 1
ATOM 917 N N . SER A 1 117 ? -3.367 11.789 16.069 1.00 92.31 117 SER A N 1
ATOM 918 C CA . SER A 1 117 ? -2.098 12.097 16.747 1.00 92.31 117 SER A CA 1
ATOM 919 C C . SER A 1 117 ? -0.923 12.403 15.805 1.00 92.31 117 SER A C 1
ATOM 921 O O . SER A 1 117 ? 0.091 12.930 16.268 1.00 92.31 117 SER A O 1
ATOM 923 N N . ALA A 1 118 ? -1.019 12.114 14.501 1.00 85.19 118 ALA A N 1
ATOM 924 C CA . ALA A 1 118 ? 0.012 12.509 13.541 1.00 85.19 118 ALA A CA 1
ATOM 925 C C . ALA A 1 118 ? -0.056 14.015 13.229 1.00 85.19 118 ALA A C 1
ATOM 927 O O . ALA A 1 118 ? -1.112 14.643 13.293 1.00 85.19 118 ALA A O 1
ATOM 928 N N . THR A 1 119 ? 1.088 14.613 12.881 1.00 83.88 119 THR A N 1
ATOM 929 C CA . THR A 1 119 ? 1.180 16.032 12.496 1.00 83.88 119 THR A CA 1
ATOM 930 C C . THR A 1 119 ? 1.875 16.182 11.133 1.00 83.88 119 THR A C 1
ATOM 932 O O . THR A 1 119 ? 3.090 15.986 11.060 1.00 83.88 119 THR A O 1
ATOM 935 N N . PRO A 1 120 ? 1.150 16.562 10.058 1.00 86.00 120 PRO A N 1
ATOM 936 C CA . PRO A 1 120 ? -0.314 16.666 9.987 1.00 86.00 120 PRO A CA 1
ATOM 937 C C . PRO A 1 120 ? -0.988 15.296 10.166 1.00 86.00 120 PRO A C 1
ATOM 939 O O . PRO A 1 120 ? -0.339 14.266 9.987 1.00 86.00 120 PRO A O 1
ATOM 942 N N . SER A 1 121 ? -2.281 15.287 10.506 1.00 88.81 121 SER A N 1
ATOM 943 C CA . SER A 1 121 ? -3.043 14.040 10.624 1.00 88.81 121 SER A CA 1
ATOM 944 C C . SER A 1 121 ? -3.013 13.268 9.306 1.00 88.81 121 SER A C 1
ATOM 946 O O . SER A 1 121 ? -3.069 13.864 8.225 1.00 88.81 121 SER A O 1
ATOM 948 N N . VAL A 1 122 ? -2.912 11.943 9.393 1.00 85.75 122 VAL A N 1
ATOM 949 C CA . VAL A 1 122 ? -2.836 11.064 8.220 1.00 85.75 122 VAL A CA 1
ATOM 950 C C . VAL A 1 122 ? -4.174 10.363 8.039 1.00 85.75 122 VAL A C 1
ATOM 952 O O . VAL A 1 122 ? -4.666 9.716 8.959 1.00 85.75 122 VAL A O 1
ATOM 955 N N . ILE A 1 123 ? -4.759 10.492 6.848 1.00 88.38 123 ILE A N 1
ATOM 956 C CA . ILE A 1 123 ? -6.057 9.906 6.508 1.00 88.38 123 ILE A CA 1
ATOM 957 C C . ILE A 1 123 ? -5.844 8.754 5.526 1.00 88.38 123 ILE A C 1
ATOM 959 O O . ILE A 1 123 ? -5.155 8.890 4.512 1.00 88.38 123 ILE A O 1
ATOM 963 N N . HIS A 1 124 ? -6.462 7.619 5.824 1.00 83.19 124 HIS A N 1
ATOM 964 C CA . HIS A 1 124 ? -6.513 6.437 4.980 1.00 83.19 124 HIS A CA 1
ATOM 965 C C . HIS A 1 124 ? -7.976 6.138 4.664 1.00 83.19 124 HIS A C 1
ATOM 967 O O . HIS A 1 124 ? -8.717 5.697 5.537 1.00 83.19 124 HIS A O 1
ATOM 973 N N . ARG A 1 125 ? -8.408 6.345 3.419 1.00 78.69 125 ARG A N 1
ATOM 974 C CA . ARG A 1 125 ? -9.723 5.873 2.973 1.00 78.69 125 ARG A CA 1
ATOM 975 C C . ARG A 1 125 ? -9.599 4.530 2.253 1.00 78.69 125 ARG A C 1
ATOM 977 O O . ARG A 1 125 ? -8.670 4.361 1.456 1.00 78.69 125 ARG A O 1
ATOM 984 N N . PRO A 1 126 ? -10.519 3.583 2.490 1.00 67.31 126 PRO A N 1
ATOM 985 C CA . PRO A 1 126 ? -10.707 2.469 1.579 1.00 67.31 126 PRO A CA 1
ATOM 986 C C . PRO A 1 126 ? -11.139 3.072 0.240 1.00 67.31 126 PRO A C 1
ATOM 988 O O . PRO A 1 126 ? -11.989 3.959 0.196 1.00 67.31 126 PRO A O 1
ATOM 991 N N . ALA A 1 127 ? -10.504 2.659 -0.855 1.00 54.97 127 ALA A N 1
ATOM 992 C CA . ALA A 1 127 ? -10.886 3.150 -2.176 1.00 54.97 127 ALA A CA 1
ATOM 993 C C . ALA A 1 127 ? -12.379 2.861 -2.417 1.00 54.97 127 ALA A C 1
ATOM 995 O O . ALA A 1 127 ? -12.807 1.732 -2.156 1.00 54.97 127 ALA A O 1
ATOM 996 N N . GLU A 1 128 ? -13.137 3.863 -2.896 1.00 44.78 128 GLU A N 1
ATOM 997 C CA . GLU A 1 128 ? -14.569 3.782 -3.236 1.00 44.78 128 GLU A CA 1
ATOM 998 C C . GLU A 1 128 ? -14.860 2.467 -3.964 1.00 44.78 128 GLU A C 1
ATOM 1000 O O . GLU A 1 128 ? -14.570 2.335 -5.150 1.00 44.78 128 GLU A O 1
ATOM 1005 N N . THR A 1 129 ? -15.352 1.455 -3.241 1.00 42.88 129 THR A N 1
ATOM 1006 C CA . THR A 1 129 ? -15.639 0.109 -3.767 1.00 42.88 129 THR A CA 1
ATOM 1007 C C . THR A 1 129 ? -14.673 -0.346 -4.874 1.00 42.88 129 THR A C 1
ATOM 1009 O O . THR A 1 129 ? -15.064 -0.599 -6.012 1.00 42.88 129 THR A O 1
ATOM 1012 N N . GLY A 1 130 ? -13.384 -0.453 -4.540 1.00 39.94 130 GLY A N 1
ATOM 1013 C CA . GLY A 1 130 ? -12.366 -0.867 -5.504 1.00 39.94 130 GLY A CA 1
ATOM 1014 C C . GLY A 1 130 ? -11.049 -1.285 -4.864 1.00 39.94 130 GLY A C 1
ATOM 1015 O O . GLY A 1 130 ? -10.086 -0.536 -4.933 1.00 39.94 130 GLY A O 1
ATOM 1016 N N . ARG A 1 131 ? -11.043 -2.479 -4.244 1.00 47.19 131 ARG A N 1
ATOM 1017 C CA . ARG A 1 131 ? -9.905 -3.382 -3.936 1.00 47.19 131 ARG A CA 1
ATOM 1018 C C . ARG A 1 131 ? -8.496 -2.781 -4.036 1.00 47.19 131 ARG A C 1
ATOM 1020 O O . ARG A 1 131 ? -8.080 -2.364 -5.111 1.00 47.19 131 ARG A O 1
ATOM 1027 N N . HIS A 1 132 ? -7.674 -2.967 -2.998 1.00 50.41 132 HIS A N 1
ATOM 1028 C CA . HIS A 1 132 ? -6.225 -3.056 -3.212 1.00 50.41 132 HIS A CA 1
ATOM 1029 C C . HIS A 1 132 ? -5.956 -3.987 -4.390 1.00 50.41 132 HIS A C 1
ATOM 1031 O O . HIS A 1 132 ? -6.291 -5.171 -4.349 1.00 50.41 132 HIS A O 1
ATOM 1037 N N . THR A 1 133 ? -5.414 -3.437 -5.470 1.00 56.75 133 THR A N 1
ATOM 1038 C CA . THR A 1 133 ? -5.149 -4.225 -6.667 1.00 56.75 133 THR A CA 1
ATOM 1039 C C . THR A 1 133 ? -3.798 -4.898 -6.543 1.00 56.75 133 THR A C 1
ATOM 1041 O O . THR A 1 133 ? -3.637 -5.995 -7.073 1.00 56.75 133 THR A O 1
ATOM 1044 N N . ARG A 1 134 ? -2.826 -4.277 -5.857 1.00 75.81 134 ARG A N 1
ATOM 1045 C CA . ARG A 1 134 ? -1.434 -4.734 -5.841 1.00 75.81 134 ARG A CA 1
ATOM 1046 C C . ARG A 1 134 ? -0.752 -4.584 -4.479 1.00 75.81 134 ARG A C 1
ATOM 1048 O O . ARG A 1 134 ? -0.976 -3.609 -3.761 1.00 75.81 134 ARG A O 1
ATOM 1055 N N . GLN A 1 135 ? 0.141 -5.521 -4.177 1.00 83.00 135 GLN A N 1
ATOM 1056 C CA . GLN A 1 135 ? 1.095 -5.434 -3.070 1.00 83.00 135 GLN A CA 1
ATOM 1057 C C . GLN A 1 135 ? 2.463 -5.043 -3.626 1.00 83.00 135 GLN A C 1
ATOM 1059 O O . GLN A 1 135 ? 2.938 -5.659 -4.580 1.00 83.00 135 GLN A O 1
ATOM 1064 N N . LEU A 1 136 ? 3.094 -4.031 -3.035 1.00 88.19 136 LEU A N 1
ATOM 1065 C CA . LEU A 1 136 ? 4.479 -3.677 -3.314 1.00 88.19 136 LEU A CA 1
ATOM 1066 C C . LEU A 1 136 ? 5.380 -4.280 -2.239 1.00 88.19 136 LEU A C 1
ATOM 1068 O O . LEU A 1 136 ? 5.280 -3.923 -1.067 1.00 88.19 136 LEU A O 1
ATOM 1072 N N . VAL A 1 137 ? 6.289 -5.143 -2.663 1.00 89.25 137 VAL A N 1
ATOM 1073 C CA . VAL A 1 137 ? 7.341 -5.734 -1.842 1.00 89.25 137 VAL A CA 1
ATOM 1074 C C . VAL A 1 137 ? 8.660 -5.067 -2.203 1.00 89.25 137 VAL A C 1
ATOM 1076 O O . VAL A 1 137 ? 9.052 -5.031 -3.369 1.00 89.25 137 VAL A O 1
ATOM 1079 N N . VAL A 1 138 ? 9.347 -4.525 -1.205 1.00 89.38 138 VAL A N 1
ATOM 1080 C CA . VAL A 1 138 ? 10.645 -3.866 -1.351 1.00 89.38 138 VAL A CA 1
ATOM 1081 C C . VAL A 1 138 ? 11.671 -4.662 -0.563 1.00 89.38 138 VAL A C 1
ATOM 1083 O O . VAL A 1 138 ? 11.642 -4.662 0.669 1.00 89.38 138 VAL A O 1
ATOM 1086 N N . ASN A 1 139 ? 12.581 -5.331 -1.265 1.00 88.81 139 ASN A N 1
ATOM 1087 C CA . ASN A 1 139 ? 13.631 -6.106 -0.618 1.00 88.81 139 ASN A CA 1
ATOM 1088 C C . ASN A 1 139 ? 14.879 -5.254 -0.450 1.00 88.81 139 ASN A C 1
ATOM 1090 O O . ASN A 1 139 ? 15.343 -4.595 -1.388 1.00 88.81 139 ASN A O 1
ATOM 1094 N N . THR A 1 140 ? 15.441 -5.299 0.747 1.00 88.50 140 THR A N 1
ATOM 1095 C CA . THR A 1 140 ? 16.725 -4.691 1.065 1.00 88.50 140 THR A CA 1
ATOM 1096 C C . THR A 1 140 ? 17.750 -5.769 1.402 1.00 88.50 140 THR A C 1
ATOM 1098 O O . THR A 1 140 ? 17.436 -6.958 1.442 1.00 88.50 140 THR A O 1
ATOM 1101 N N . THR A 1 141 ? 18.995 -5.365 1.639 1.00 84.56 141 THR A N 1
ATOM 1102 C CA . THR A 1 141 ? 20.064 -6.265 2.096 1.00 84.56 141 THR A CA 1
ATOM 1103 C C . THR A 1 141 ? 19.760 -6.968 3.417 1.00 84.56 141 THR A C 1
ATOM 1105 O O . THR A 1 141 ? 20.293 -8.051 3.635 1.00 84.56 141 THR A O 1
ATOM 1108 N N . HIS A 1 142 ? 18.910 -6.391 4.274 1.00 81.06 142 HIS A N 1
ATOM 1109 C CA . HIS A 1 142 ? 18.698 -6.884 5.643 1.00 81.06 142 HIS A CA 1
ATOM 1110 C C . HIS A 1 142 ? 17.247 -7.257 5.960 1.00 81.06 142 HIS A C 1
ATOM 1112 O O . HIS A 1 142 ? 17.011 -8.052 6.867 1.00 81.06 142 HIS A O 1
ATOM 1118 N N . ARG A 1 143 ? 16.261 -6.697 5.249 1.00 82.81 143 ARG A N 1
ATOM 1119 C CA . ARG A 1 143 ? 14.834 -6.932 5.522 1.00 82.81 143 ARG A CA 1
ATOM 1120 C C . ARG A 1 143 ? 13.960 -6.758 4.282 1.00 82.81 143 ARG A C 1
ATOM 1122 O O . ARG A 1 143 ? 14.381 -6.271 3.237 1.00 82.81 143 ARG A O 1
ATOM 1129 N N . GLN A 1 144 ? 12.698 -7.129 4.436 1.00 83.19 144 GLN A N 1
ATOM 1130 C CA . GLN A 1 144 ? 11.640 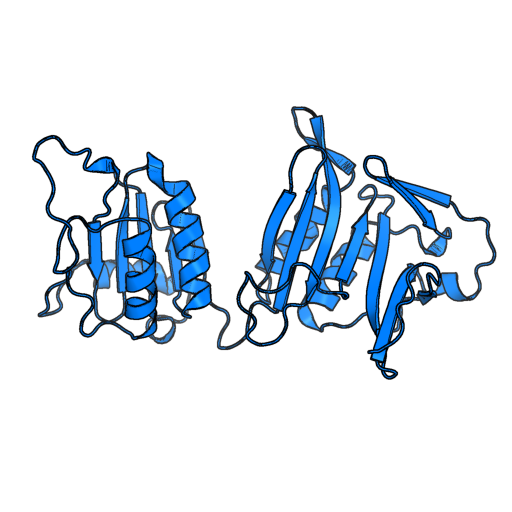-6.888 3.467 1.00 83.19 144 GLN A CA 1
ATOM 1131 C C . GLN A 1 144 ? 10.684 -5.829 4.024 1.00 83.19 144 GLN A C 1
ATOM 1133 O O . GLN A 1 144 ? 10.338 -5.860 5.205 1.00 83.19 144 GLN A O 1
ATOM 1138 N N . ARG A 1 145 ? 10.271 -4.881 3.181 1.00 82.75 145 ARG A N 1
ATOM 1139 C CA . ARG A 1 145 ? 9.219 -3.900 3.484 1.00 82.75 145 ARG A CA 1
ATOM 1140 C C . ARG A 1 145 ? 8.043 -4.139 2.553 1.00 82.75 145 ARG A C 1
ATOM 1142 O O . ARG A 1 145 ? 8.241 -4.375 1.364 1.00 82.75 145 ARG A O 1
ATOM 1149 N N . GLU A 1 146 ? 6.832 -4.049 3.080 1.00 81.69 146 GLU A N 1
ATOM 1150 C CA . GLU A 1 146 ? 5.612 -4.330 2.326 1.00 81.69 146 GLU A CA 1
ATOM 1151 C C . GLU A 1 146 ? 4.661 -3.140 2.385 1.00 81.69 146 GLU A C 1
ATOM 1153 O O . GLU A 1 146 ? 4.459 -2.538 3.439 1.00 81.69 146 GLU A O 1
ATOM 1158 N N . TYR A 1 147 ? 4.077 -2.802 1.238 1.00 76.38 147 TYR A N 1
ATOM 1159 C CA . TYR A 1 147 ? 3.115 -1.717 1.108 1.00 76.38 147 TYR A CA 1
ATOM 1160 C C . TYR A 1 147 ? 1.885 -2.184 0.336 1.00 76.38 147 TYR A C 1
ATOM 1162 O O . TYR A 1 147 ? 1.985 -2.795 -0.730 1.00 76.38 147 TYR A O 1
ATOM 1170 N N . TRP A 1 148 ? 0.713 -1.816 0.840 1.00 76.12 148 TRP A N 1
ATOM 1171 C CA . TRP A 1 148 ? -0.563 -2.055 0.177 1.00 76.12 148 TRP A CA 1
ATOM 1172 C C . TRP A 1 148 ? -0.905 -0.862 -0.706 1.00 76.12 148 TRP A C 1
ATOM 1174 O O . TRP A 1 148 ? -1.089 0.251 -0.211 1.00 76.12 148 TRP A O 1
ATOM 1184 N N . LEU A 1 149 ? -0.964 -1.076 -2.023 1.00 73.31 149 LEU A N 1
ATOM 1185 C CA . LEU A 1 149 ? -1.178 0.007 -2.977 1.00 73.31 149 LEU A CA 1
ATOM 1186 C C . LEU A 1 149 ? -2.631 0.020 -3.454 1.00 73.31 149 LEU A C 1
ATOM 1188 O O . LEU A 1 149 ? -3.042 -0.782 -4.296 1.00 73.31 149 LEU A O 1
ATOM 1192 N N . ALA A 1 150 ? -3.411 0.961 -2.926 1.00 67.56 150 ALA A N 1
ATOM 1193 C CA . ALA A 1 150 ? -4.698 1.329 -3.509 1.00 67.56 150 ALA A CA 1
ATOM 1194 C C . ALA A 1 150 ? -4.486 2.229 -4.747 1.00 67.56 150 ALA A C 1
ATOM 1196 O O . ALA A 1 150 ? -3.479 2.941 -4.791 1.00 67.56 150 ALA A O 1
ATOM 1197 N N . PRO A 1 151 ? -5.389 2.216 -5.746 1.00 62.97 151 PRO A N 1
ATOM 1198 C CA . PRO A 1 151 ? -5.342 3.155 -6.871 1.00 62.97 151 PRO A CA 1
ATOM 1199 C C . PRO A 1 151 ? -5.242 4.622 -6.414 1.00 62.97 151 PRO A C 1
ATOM 1201 O O . PRO A 1 151 ? -5.858 5.004 -5.421 1.00 62.97 151 PRO A O 1
ATOM 1204 N N . GLY A 1 152 ? -4.479 5.447 -7.143 1.00 63.16 152 GLY A N 1
ATOM 1205 C CA . GLY A 1 152 ? -4.394 6.896 -6.914 1.00 63.16 152 GLY A CA 1
ATOM 1206 C C . GLY A 1 152 ? -2.989 7.450 -6.634 1.00 63.16 152 GLY A C 1
ATOM 1207 O O . GLY A 1 152 ? -1.968 6.762 -6.690 1.00 63.16 152 GLY A O 1
ATOM 1208 N N . SER A 1 153 ? -2.934 8.749 -6.320 1.00 59.44 153 SER A N 1
ATOM 1209 C CA . SER A 1 153 ? -1.689 9.539 -6.287 1.00 59.44 153 SER A CA 1
ATOM 1210 C C . SER A 1 153 ? -0.698 9.146 -5.182 1.00 59.44 153 SER A C 1
ATOM 1212 O O . SER A 1 153 ? 0.498 9.433 -5.287 1.00 59.44 153 SER A O 1
ATOM 1214 N N . SER A 1 154 ? -1.163 8.509 -4.105 1.00 71.69 154 SER A N 1
ATOM 1215 C CA . SER A 1 154 ? -0.310 8.023 -3.015 1.00 71.69 154 SER A CA 1
ATOM 1216 C C . SER A 1 154 ? 0.520 6.812 -3.449 1.00 71.69 154 SER A C 1
ATOM 1218 O O . SER A 1 154 ? 1.729 6.789 -3.208 1.00 71.69 154 SER A O 1
ATOM 1220 N N . ALA A 1 155 ? -0.089 5.856 -4.157 1.00 77.44 155 ALA A N 1
ATOM 1221 C CA . ALA A 1 155 ? 0.609 4.712 -4.735 1.00 77.44 155 ALA A CA 1
ATOM 1222 C C . ALA A 1 155 ? 1.618 5.153 -5.798 1.00 77.44 155 ALA A C 1
ATOM 1224 O O . ALA A 1 155 ? 2.766 4.711 -5.769 1.00 77.44 155 ALA A O 1
ATOM 1225 N N . ALA A 1 156 ? 1.237 6.101 -6.659 1.00 78.19 156 ALA A N 1
ATOM 1226 C CA . ALA A 1 156 ? 2.136 6.649 -7.670 1.00 78.19 156 ALA A CA 1
ATOM 1227 C C . ALA A 1 156 ? 3.403 7.272 -7.054 1.00 78.19 156 ALA A C 1
ATOM 1229 O O . ALA A 1 156 ? 4.517 6.980 -7.499 1.00 78.19 156 ALA A O 1
ATOM 1230 N N . ARG A 1 157 ? 3.249 8.075 -5.989 1.00 78.56 157 ARG A N 1
ATOM 1231 C CA . ARG A 1 157 ? 4.376 8.661 -5.239 1.00 78.56 157 ARG A CA 1
ATOM 1232 C C . ARG A 1 157 ? 5.217 7.609 -4.520 1.00 78.56 157 ARG A C 1
ATOM 1234 O O . ARG A 1 157 ? 6.438 7.729 -4.508 1.00 78.56 157 ARG A O 1
ATOM 1241 N N . ARG A 1 158 ? 4.587 6.584 -3.934 1.00 88.50 158 ARG A N 1
ATOM 1242 C CA . ARG A 1 158 ? 5.291 5.473 -3.272 1.00 88.50 158 ARG A CA 1
ATOM 1243 C C . ARG A 1 158 ? 6.164 4.704 -4.259 1.00 88.50 158 ARG A C 1
ATOM 1245 O O . ARG A 1 158 ? 7.336 4.495 -3.971 1.00 88.50 158 ARG A O 1
ATOM 1252 N N . LEU A 1 159 ? 5.609 4.320 -5.408 1.00 91.81 159 LEU A N 1
ATOM 1253 C CA . LEU A 1 159 ? 6.341 3.615 -6.462 1.00 91.81 159 LEU A CA 1
ATOM 1254 C C . LEU A 1 159 ? 7.550 4.428 -6.927 1.00 91.81 159 LEU A C 1
ATOM 1256 O O . LEU A 1 159 ? 8.658 3.902 -6.945 1.00 91.81 159 LEU A O 1
ATOM 1260 N N . ALA A 1 160 ? 7.357 5.720 -7.209 1.00 92.00 160 ALA A N 1
ATOM 1261 C CA . ALA A 1 160 ? 8.452 6.612 -7.576 1.00 92.00 160 ALA A CA 1
ATOM 1262 C C . ALA A 1 160 ? 9.547 6.649 -6.498 1.00 92.00 160 ALA A C 1
ATOM 1264 O O . ALA A 1 160 ? 10.713 6.405 -6.791 1.00 92.00 160 ALA A O 1
ATOM 1265 N N . ALA A 1 161 ? 9.169 6.876 -5.237 1.00 89.06 161 ALA A N 1
ATOM 1266 C CA . ALA A 1 161 ? 10.124 7.002 -4.141 1.00 89.06 161 ALA A CA 1
ATOM 1267 C C . ALA A 1 161 ? 10.953 5.730 -3.896 1.00 89.06 161 ALA A C 1
ATOM 1269 O O . ALA A 1 161 ? 12.136 5.838 -3.587 1.00 89.06 161 ALA A O 1
ATOM 1270 N N . GLU A 1 162 ? 10.361 4.536 -3.996 1.00 93.06 162 GLU A N 1
ATOM 1271 C CA . GLU A 1 162 ? 11.111 3.295 -3.766 1.00 93.06 162 GLU A CA 1
ATOM 1272 C C . GLU A 1 162 ? 11.956 2.887 -4.988 1.00 93.06 162 GLU A C 1
ATOM 1274 O O . GLU A 1 162 ? 13.050 2.359 -4.803 1.00 93.06 162 GLU A O 1
ATOM 1279 N N . ILE A 1 163 ? 11.508 3.166 -6.222 1.00 95.56 163 ILE A N 1
ATOM 1280 C CA . ILE A 1 163 ? 12.296 2.897 -7.441 1.00 95.56 163 ILE A CA 1
ATOM 1281 C C . ILE A 1 163 ? 13.536 3.798 -7.492 1.00 95.56 163 ILE A C 1
ATOM 1283 O O . ILE A 1 163 ? 14.629 3.310 -7.759 1.00 95.56 163 ILE A O 1
ATOM 1287 N N . GLU A 1 164 ? 13.402 5.083 -7.164 1.00 94.06 164 GLU A N 1
ATOM 1288 C CA . GLU A 1 164 ? 14.532 6.029 -7.116 1.00 94.06 164 GLU A CA 1
ATOM 1289 C C . GLU A 1 164 ? 15.550 5.692 -6.007 1.00 94.06 164 GLU A C 1
ATOM 1291 O O . GLU A 1 164 ? 16.695 6.132 -6.043 1.00 94.06 164 GLU A O 1
ATOM 1296 N N . ARG A 1 165 ? 15.163 4.880 -5.013 1.00 90.81 165 ARG A N 1
ATOM 1297 C CA . ARG A 1 165 ? 16.067 4.389 -3.958 1.00 90.81 165 ARG A CA 1
ATOM 1298 C C . ARG A 1 165 ? 16.796 3.097 -4.322 1.00 90.81 165 ARG A C 1
ATOM 1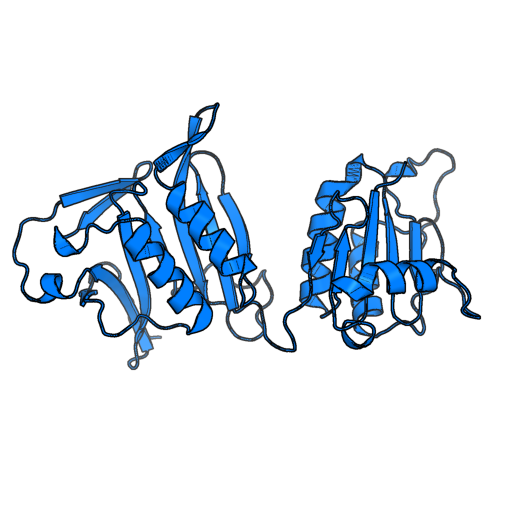300 O O . ARG A 1 165 ? 17.615 2.632 -3.525 1.00 90.81 165 ARG A O 1
ATOM 1307 N N . LEU A 1 166 ? 16.506 2.484 -5.470 1.00 92.19 166 LEU A N 1
ATOM 1308 C CA . LEU A 1 166 ? 17.180 1.256 -5.892 1.00 92.19 166 LEU A CA 1
ATOM 1309 C C . LEU A 1 166 ? 18.689 1.469 -5.986 1.00 92.19 166 LEU A C 1
ATOM 1311 O O . LEU A 1 166 ? 19.164 2.436 -6.581 1.00 92.19 166 LEU A O 1
ATOM 1315 N N . GLY A 1 167 ? 19.447 0.563 -5.371 1.00 84.25 167 GLY A N 1
ATOM 1316 C CA . GLY A 1 167 ? 20.906 0.627 -5.327 1.00 84.25 167 GLY A CA 1
ATOM 1317 C C . GLY A 1 167 ? 21.488 1.695 -4.394 1.00 84.25 167 GLY A C 1
ATOM 1318 O O . GLY A 1 167 ? 22.683 1.631 -4.100 1.00 84.25 167 GLY A O 1
ATOM 1319 N N . ALA A 1 168 ? 20.679 2.629 -3.882 1.00 82.12 168 ALA A N 1
ATOM 1320 C CA . ALA A 1 168 ? 21.115 3.608 -2.894 1.00 82.12 168 ALA A CA 1
ATOM 1321 C C . ALA A 1 168 ? 21.272 2.949 -1.513 1.00 82.12 168 ALA A C 1
ATOM 1323 O O . ALA A 1 168 ? 20.466 2.105 -1.113 1.00 82.12 168 ALA A O 1
ATOM 1324 N N . GLY A 1 169 ? 22.326 3.332 -0.789 1.00 63.81 169 GLY A N 1
ATOM 1325 C CA . GLY A 1 169 ? 22.518 2.977 0.618 1.00 63.81 169 GLY A CA 1
ATOM 1326 C C . GLY A 1 169 ? 22.044 4.106 1.527 1.00 63.81 169 GLY A C 1
ATOM 1327 O O . GLY A 1 169 ? 22.334 5.269 1.248 1.00 63.81 169 GLY A O 1
ATOM 1328 N N . GLY A 1 170 ? 21.320 3.767 2.594 1.00 57.62 170 GLY A N 1
ATOM 1329 C CA . GLY A 1 170 ? 21.067 4.692 3.701 1.00 57.62 170 GLY A CA 1
ATOM 1330 C C . GLY A 1 170 ? 22.291 4.860 4.609 1.00 57.62 170 GLY A C 1
ATOM 1331 O O . GLY A 1 170 ? 23.270 4.116 4.496 1.00 57.62 170 GLY A O 1
ATOM 1332 N N . GLU A 1 171 ? 22.228 5.832 5.522 1.00 50.66 171 GLU A N 1
ATOM 1333 C CA . GLU A 1 171 ? 23.161 5.932 6.649 1.00 50.66 171 GLU A CA 1
ATOM 1334 C C . GLU A 1 171 ? 23.016 4.634 7.478 1.00 50.66 171 GLU A C 1
ATOM 1336 O O . GLU A 1 171 ? 21.964 4.418 8.064 1.00 50.66 171 GLU A O 1
ATOM 1341 N N . GLU A 1 172 ? 24.033 3.754 7.441 1.00 52.84 172 GLU A N 1
ATOM 1342 C CA . GLU A 1 172 ? 24.114 2.390 8.040 1.00 52.84 172 GLU A CA 1
ATOM 1343 C C . GLU A 1 172 ? 23.812 1.149 7.145 1.00 52.84 172 GLU A C 1
ATOM 1345 O O . GLU A 1 172 ? 23.238 0.162 7.588 1.00 52.84 172 GLU A O 1
ATOM 1350 N N . GLU A 1 173 ? 24.309 1.115 5.897 1.00 61.78 173 GLU A N 1
ATOM 1351 C CA . GLU A 1 173 ? 24.520 -0.121 5.086 1.00 61.78 173 GLU A CA 1
ATOM 1352 C C . GLU A 1 173 ? 23.278 -0.898 4.586 1.00 61.78 173 GLU A C 1
ATOM 1354 O O . GLU A 1 173 ? 23.422 -1.934 3.928 1.00 61.78 173 GLU A O 1
ATOM 1359 N N . GLU A 1 174 ? 22.056 -0.408 4.791 1.00 73.38 174 GLU A N 1
ATOM 1360 C CA . GLU A 1 174 ? 20.865 -0.990 4.156 1.00 73.38 174 GLU A CA 1
ATOM 1361 C C . GLU A 1 174 ? 20.715 -0.487 2.707 1.00 73.38 174 GLU A C 1
ATOM 1363 O O . GLU A 1 174 ? 20.583 0.717 2.469 1.00 73.38 174 GLU A O 1
ATOM 1368 N N . ARG A 1 175 ? 20.727 -1.403 1.724 1.00 83.38 175 ARG A N 1
ATOM 1369 C CA . ARG A 1 175 ? 20.523 -1.082 0.296 1.00 83.38 175 ARG A CA 1
ATOM 1370 C C . ARG A 1 175 ? 19.261 -1.725 -0.243 1.00 83.38 175 ARG A C 1
ATOM 1372 O O . ARG A 1 175 ? 19.035 -2.910 -0.008 1.00 83.38 175 ARG A O 1
ATOM 1379 N N . THR A 1 176 ? 18.486 -0.980 -1.028 1.00 84.81 176 THR A N 1
ATOM 1380 C CA . THR A 1 176 ? 17.338 -1.542 -1.756 1.00 84.81 176 THR A CA 1
ATOM 1381 C C . THR A 1 176 ? 17.835 -2.344 -2.958 1.00 84.81 176 THR A C 1
ATOM 1383 O O . THR A 1 176 ? 18.567 -1.816 -3.796 1.00 84.81 176 THR A O 1
ATOM 1386 N N . ILE A 1 177 ? 17.453 -3.619 -3.027 1.00 88.62 177 ILE A N 1
ATOM 1387 C CA . ILE A 1 177 ? 17.954 -4.599 -4.000 1.00 88.62 177 ILE A CA 1
ATOM 1388 C C . ILE A 1 177 ? 17.006 -4.708 -5.195 1.00 88.62 177 ILE A C 1
ATOM 1390 O O . ILE A 1 177 ? 17.422 -4.542 -6.342 1.00 88.62 177 ILE A O 1
ATOM 1394 N N . ASN A 1 178 ? 15.734 -4.995 -4.931 1.00 93.75 178 ASN A N 1
ATOM 1395 C CA . ASN A 1 178 ? 14.694 -5.076 -5.947 1.00 93.75 178 ASN A CA 1
ATOM 1396 C C . ASN A 1 178 ? 13.328 -4.712 -5.358 1.00 93.75 178 ASN A C 1
ATOM 1398 O O . ASN A 1 178 ? 13.104 -4.750 -4.144 1.00 93.75 178 ASN A O 1
ATOM 1402 N N . LEU A 1 179 ? 12.415 -4.355 -6.252 1.00 93.81 179 LEU A N 1
ATOM 1403 C CA . LEU A 1 179 ? 11.007 -4.140 -5.959 1.00 93.81 179 LEU A CA 1
ATOM 1404 C C . LEU A 1 179 ? 10.186 -5.147 -6.753 1.00 93.81 179 LEU A C 1
ATOM 1406 O O . LEU A 1 179 ? 10.480 -5.401 -7.922 1.00 93.81 179 LEU A O 1
ATOM 1410 N N . VAL A 1 180 ? 9.133 -5.667 -6.136 1.00 93.00 180 VAL A N 1
ATOM 1411 C CA . VAL A 1 180 ? 8.183 -6.592 -6.753 1.00 93.00 180 VAL A CA 1
ATOM 1412 C C . VAL A 1 180 ? 6.772 -6.082 -6.497 1.00 93.00 180 VAL A C 1
ATOM 1414 O O . VAL A 1 180 ? 6.384 -5.832 -5.361 1.00 93.00 180 VAL A O 1
ATOM 1417 N N . LEU A 1 181 ? 6.000 -5.919 -7.562 1.00 91.44 181 LEU A N 1
ATOM 1418 C CA . LEU A 1 181 ? 4.606 -5.514 -7.540 1.00 91.44 181 LEU A CA 1
ATOM 1419 C C . LEU A 1 181 ? 3.738 -6.712 -7.938 1.00 91.44 181 LEU A C 1
ATOM 1421 O O . LEU A 1 181 ? 3.768 -7.172 -9.083 1.00 91.44 181 LEU A O 1
ATOM 1425 N N . VAL A 1 182 ? 2.968 -7.220 -6.982 1.00 86.81 182 VAL A N 1
ATOM 1426 C CA . VAL A 1 182 ? 2.214 -8.473 -7.100 1.00 86.81 182 VAL A CA 1
ATOM 1427 C C . VAL A 1 182 ? 0.727 -8.192 -7.356 1.00 86.81 182 VAL A C 1
ATOM 1429 O O . VAL A 1 182 ? 0.142 -7.381 -6.632 1.00 86.81 182 VAL A O 1
ATOM 1432 N N . PRO A 1 183 ? 0.087 -8.830 -8.360 1.00 78.62 183 PRO A N 1
ATOM 1433 C CA . PRO A 1 183 ? -1.358 -8.810 -8.535 1.00 78.62 183 PRO A CA 1
ATOM 1434 C C . PRO A 1 183 ? -2.100 -9.520 -7.407 1.00 78.62 183 PRO A C 1
ATOM 1436 O O . PRO A 1 183 ? -1.872 -10.692 -7.136 1.00 78.62 183 PRO A O 1
ATOM 1439 N N . LEU A 1 184 ? -3.045 -8.811 -6.786 1.00 67.12 184 LEU A N 1
ATOM 1440 C CA . LEU A 1 184 ? -4.001 -9.401 -5.860 1.00 67.12 184 LEU A CA 1
ATOM 1441 C C . LEU A 1 184 ? -5.237 -9.845 -6.632 1.00 67.12 184 LEU A C 1
ATOM 1443 O O . LEU A 1 184 ? -5.875 -9.057 -7.340 1.00 67.12 184 LEU A O 1
ATOM 1447 N N . ALA A 1 185 ? -5.569 -11.127 -6.498 1.00 53.31 185 ALA A N 1
ATOM 1448 C CA . ALA A 1 185 ? -6.792 -11.647 -7.066 1.00 53.31 185 ALA A CA 1
ATOM 1449 C C . ALA A 1 185 ? -8.005 -11.057 -6.325 1.00 53.31 185 ALA A C 1
ATOM 1451 O O . ALA A 1 185 ? -8.004 -10.941 -5.095 1.00 53.31 185 ALA A O 1
ATOM 1452 N N . PRO A 1 186 ? -9.069 -10.724 -7.065 1.00 47.38 186 PRO A N 1
ATOM 1453 C CA . PRO A 1 186 ? -10.386 -10.447 -6.541 1.00 47.38 186 PRO A CA 1
ATOM 1454 C C . PRO A 1 186 ? -10.826 -11.222 -5.280 1.00 47.38 186 PRO A C 1
ATOM 1456 O O . PRO A 1 186 ? -11.353 -12.319 -5.396 1.00 47.38 186 PRO A O 1
ATOM 1459 N N . GLY A 1 187 ? -10.751 -10.608 -4.091 1.00 46.97 187 GLY A N 1
ATOM 1460 C CA . GLY A 1 187 ? -11.363 -11.152 -2.865 1.00 46.97 187 GLY A CA 1
ATOM 1461 C C . GLY A 1 187 ? -10.548 -12.233 -2.150 1.00 46.97 187 GLY A C 1
ATOM 1462 O O . GLY A 1 187 ? -11.098 -12.929 -1.305 1.00 46.97 187 GLY A O 1
ATOM 1463 N N . ARG A 1 188 ? -9.258 -12.382 -2.474 1.00 48.38 188 ARG A N 1
ATOM 1464 C CA . ARG A 1 188 ? -8.338 -13.206 -1.680 1.00 48.38 188 ARG A CA 1
ATOM 1465 C C . ARG A 1 188 ? -7.911 -12.455 -0.417 1.00 48.38 188 ARG A C 1
ATOM 1467 O O . ARG A 1 188 ? -7.449 -11.318 -0.512 1.00 48.38 188 ARG A O 1
ATOM 1474 N N . GLU A 1 189 ? -8.049 -13.100 0.740 1.00 45.56 189 GLU A N 1
ATOM 1475 C CA . GLU A 1 189 ? -7.417 -12.661 1.987 1.00 45.56 189 GLU A CA 1
ATOM 1476 C C . GLU A 1 189 ? -5.955 -13.144 2.064 1.00 45.56 189 GLU A C 1
ATOM 1478 O O . GLU A 1 189 ? -5.561 -14.135 1.451 1.00 45.56 189 GLU A O 1
ATOM 1483 N N . TYR A 1 190 ? -5.163 -12.379 2.814 1.00 47.34 190 TYR A N 1
ATOM 1484 C CA . TYR A 1 190 ? -3.698 -12.321 2.869 1.00 47.34 190 TYR A CA 1
ATOM 1485 C C . TYR A 1 190 ? -2.941 -13.636 3.149 1.00 47.34 190 TYR A C 1
ATOM 1487 O O . TYR A 1 190 ? -1.767 -13.725 2.801 1.00 47.34 190 TYR A O 1
ATOM 1495 N N . GLU A 1 191 ? -3.553 -14.662 3.742 1.00 40.88 191 GLU A N 1
ATOM 1496 C CA . GLU A 1 191 ? -2.789 -15.830 4.220 1.00 40.88 191 GLU A CA 1
ATOM 1497 C C . GLU A 1 191 ? -2.725 -17.023 3.257 1.00 40.88 191 GLU A C 1
ATOM 1499 O O . GLU A 1 191 ? -1.937 -17.938 3.489 1.00 40.88 191 GLU A O 1
ATOM 1504 N N . GLU A 1 192 ? -3.492 -17.037 2.163 1.00 39.66 192 GLU A N 1
ATOM 1505 C CA . GLU A 1 192 ? -3.686 -18.292 1.420 1.00 39.66 192 GLU A CA 1
ATOM 1506 C C . GLU A 1 192 ? -2.744 -18.566 0.247 1.00 39.66 192 GLU A C 1
ATOM 1508 O O . GLU A 1 192 ? -2.781 -19.679 -0.268 1.00 39.66 192 GLU A O 1
ATOM 1513 N N . ASP A 1 193 ? -1.869 -17.648 -0.177 1.00 38.75 193 ASP A N 1
ATOM 1514 C CA . ASP A 1 193 ? -0.855 -18.038 -1.163 1.00 38.75 193 ASP A CA 1
ATOM 1515 C C . ASP A 1 193 ? 0.295 -17.038 -1.313 1.00 38.75 193 ASP A C 1
ATOM 1517 O O . ASP A 1 193 ? 0.153 -15.975 -1.914 1.00 38.75 193 ASP A O 1
ATOM 1521 N N . ARG A 1 194 ? 1.498 -17.424 -0.873 1.00 42.81 194 ARG A N 1
ATOM 1522 C CA . ARG A 1 194 ? 2.755 -16.753 -1.268 1.00 42.81 194 ARG A CA 1
ATOM 1523 C C . ARG A 1 194 ? 3.184 -17.140 -2.698 1.00 42.81 194 ARG A C 1
ATOM 1525 O O . ARG A 1 194 ? 4.324 -16.890 -3.078 1.00 42.81 194 ARG A O 1
ATOM 1532 N N . THR A 1 195 ? 2.304 -17.788 -3.471 1.00 48.69 195 THR A N 1
ATOM 1533 C CA . THR A 1 195 ? 2.602 -18.435 -4.761 1.00 48.69 195 THR A CA 1
ATOM 1534 C C . THR A 1 195 ? 1.996 -17.724 -5.971 1.00 48.69 195 THR A C 1
ATOM 1536 O O . THR A 1 195 ? 1.818 -18.340 -7.023 1.00 48.69 195 THR A O 1
ATOM 1539 N N . THR A 1 196 ? 1.699 -16.421 -5.892 1.00 60.22 196 THR A N 1
ATOM 1540 C CA . THR A 1 196 ? 1.295 -15.681 -7.097 1.00 60.22 196 THR A CA 1
ATOM 1541 C C . THR A 1 196 ? 2.390 -15.809 -8.156 1.00 60.22 196 THR A C 1
ATOM 1543 O O . THR A 1 196 ? 3.460 -15.207 -8.051 1.00 60.22 196 THR A O 1
ATOM 1546 N N . LYS A 1 197 ? 2.118 -16.616 -9.188 1.00 74.62 197 LYS A N 1
ATOM 1547 C CA . LYS A 1 197 ? 3.024 -16.866 -10.315 1.00 74.62 197 LYS A CA 1
ATOM 1548 C C . LYS A 1 197 ? 3.214 -15.619 -11.184 1.00 74.62 197 LYS A C 1
ATOM 1550 O O . LYS A 1 197 ? 4.036 -15.649 -12.088 1.00 74.62 197 LYS A O 1
ATOM 1555 N N . GLU A 1 198 ? 2.470 -14.546 -10.932 1.00 86.19 198 GLU A N 1
ATOM 1556 C CA . GLU A 1 198 ? 2.493 -13.298 -11.686 1.00 86.19 198 GLU A CA 1
ATOM 1557 C C .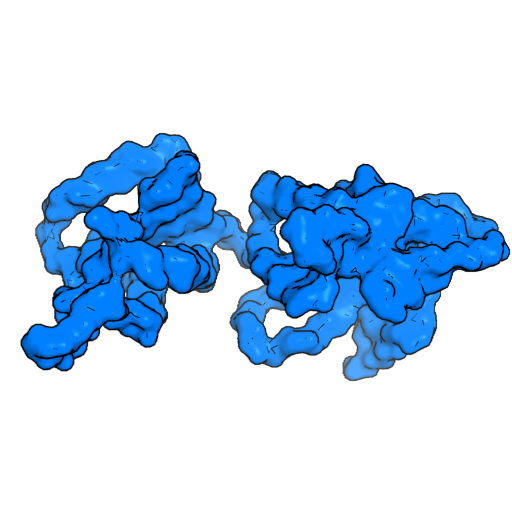 GLU A 1 198 ? 3.097 -12.161 -10.857 1.00 86.19 198 GLU A C 1
ATOM 1559 O O . GLU A 1 198 ? 2.829 -12.047 -9.663 1.00 86.19 198 GLU A O 1
ATOM 1564 N N . PHE A 1 199 ? 3.891 -11.297 -11.487 1.00 91.00 199 PHE A N 1
ATOM 1565 C CA . PHE A 1 199 ? 4.474 -10.108 -10.861 1.00 91.00 199 PHE A CA 1
ATOM 1566 C C . PHE A 1 199 ? 5.022 -9.142 -11.912 1.00 91.00 199 PHE A C 1
ATOM 1568 O O . PHE A 1 199 ? 5.347 -9.541 -13.030 1.00 91.00 199 PHE A O 1
ATOM 1575 N N . LEU A 1 200 ? 5.208 -7.884 -11.519 1.00 95.25 200 LEU A N 1
ATOM 1576 C CA . LEU A 1 200 ? 6.108 -6.942 -12.183 1.00 95.25 200 LEU A CA 1
ATOM 1577 C C . LEU A 1 200 ? 7.251 -6.610 -11.220 1.00 95.25 200 LEU A C 1
ATOM 1579 O O . LEU A 1 200 ? 6.990 -6.214 -10.091 1.00 95.25 200 LEU A O 1
ATOM 1583 N N . GLN A 1 201 ? 8.505 -6.754 -11.637 1.00 96.12 201 GLN A N 1
ATOM 1584 C CA . GLN A 1 201 ? 9.665 -6.479 -10.788 1.00 96.12 201 GLN A CA 1
ATOM 1585 C C . GLN A 1 201 ? 10.696 -5.578 -11.460 1.00 96.12 201 GLN A C 1
ATOM 1587 O O . GLN A 1 201 ? 10.779 -5.511 -12.685 1.00 96.12 201 GLN A O 1
ATOM 1592 N N . THR A 1 202 ? 11.486 -4.891 -10.640 1.00 98.25 202 THR A N 1
ATOM 1593 C CA . THR A 1 202 ? 12.634 -4.098 -11.083 1.00 98.25 202 THR A CA 1
ATOM 1594 C C . THR A 1 202 ? 13.787 -4.214 -10.097 1.00 98.25 202 THR A C 1
ATOM 1596 O O . THR A 1 202 ? 13.566 -4.345 -8.890 1.00 98.25 202 THR A O 1
ATOM 1599 N N . ALA A 1 203 ? 15.015 -4.192 -10.604 1.00 97.06 203 ALA A N 1
ATOM 1600 C CA . ALA A 1 203 ? 16.227 -4.333 -9.806 1.00 97.06 203 ALA A CA 1
ATOM 1601 C C . ALA A 1 203 ? 17.410 -3.594 -10.445 1.00 97.06 203 ALA A C 1
ATOM 1603 O O . ALA A 1 203 ? 17.438 -3.407 -11.662 1.00 97.06 203 ALA A O 1
ATOM 1604 N N . GLY A 1 204 ? 18.406 -3.224 -9.636 1.00 95.25 204 GLY A N 1
ATOM 1605 C CA . GLY A 1 204 ? 19.607 -2.505 -10.079 1.00 95.25 204 GLY A CA 1
ATOM 1606 C C . GLY A 1 204 ? 19.829 -1.209 -9.301 1.00 95.25 204 GLY A C 1
ATOM 1607 O O . GLY A 1 204 ? 19.567 -1.161 -8.100 1.00 95.25 204 GLY A O 1
ATOM 1608 N N . THR A 1 205 ? 20.317 -0.169 -9.980 1.00 94.94 205 THR A N 1
ATOM 1609 C CA . THR A 1 205 ? 20.397 1.205 -9.444 1.00 94.94 205 THR A CA 1
ATOM 1610 C C . THR A 1 205 ? 19.452 2.120 -10.208 1.00 94.94 205 THR A C 1
ATOM 1612 O O . THR A 1 205 ? 19.111 1.796 -11.341 1.00 94.94 205 THR A O 1
ATOM 1615 N N . ALA A 1 206 ? 19.059 3.266 -9.646 1.00 93.88 206 ALA A N 1
ATOM 1616 C CA . ALA A 1 206 ? 18.147 4.213 -10.302 1.00 93.88 206 ALA A CA 1
ATOM 1617 C C . ALA A 1 206 ? 18.553 4.585 -11.750 1.00 93.88 206 ALA A C 1
ATOM 1619 O O . ALA A 1 206 ? 17.703 4.818 -12.603 1.00 93.88 206 ALA A O 1
ATOM 1620 N N . GLU A 1 207 ? 19.841 4.582 -12.081 1.00 95.38 207 GLU A N 1
ATOM 1621 C CA . GLU A 1 207 ? 20.355 4.892 -13.420 1.00 95.38 207 GLU A CA 1
ATOM 1622 C C . GLU A 1 207 ? 20.479 3.663 -14.333 1.00 95.38 207 GLU A C 1
ATOM 1624 O O . GLU A 1 207 ? 20.665 3.811 -15.542 1.00 95.38 207 GLU A O 1
ATOM 1629 N N . ARG A 1 208 ? 20.449 2.452 -13.764 1.00 96.81 208 ARG A N 1
ATOM 1630 C CA . ARG A 1 208 ? 20.686 1.180 -14.458 1.00 96.81 208 ARG A CA 1
ATOM 1631 C C . ARG A 1 208 ? 19.825 0.072 -13.855 1.00 96.81 208 ARG A C 1
ATOM 1633 O O . ARG A 1 208 ? 20.282 -0.722 -13.027 1.00 96.81 208 ARG A O 1
ATOM 1640 N N . LEU A 1 209 ? 18.586 0.017 -14.317 1.00 97.81 209 LEU A N 1
ATOM 1641 C CA . LEU A 1 209 ? 17.561 -0.939 -13.924 1.00 97.81 209 LEU A CA 1
ATOM 1642 C C . LEU A 1 209 ? 17.331 -1.997 -15.006 1.00 97.81 209 LEU A C 1
ATOM 1644 O O . LEU A 1 209 ? 17.444 -1.724 -16.199 1.00 97.81 209 LEU A O 1
ATOM 1648 N N . THR A 1 210 ? 16.938 -3.192 -14.572 1.00 97.88 210 THR A N 1
ATOM 1649 C CA . THR A 1 210 ? 16.178 -4.153 -15.386 1.00 97.88 210 THR A CA 1
ATOM 1650 C C . THR A 1 210 ? 14.734 -4.164 -14.903 1.00 97.88 210 THR A C 1
ATOM 1652 O O . THR A 1 210 ? 14.503 -4.051 -13.699 1.00 97.88 210 THR A O 1
ATOM 1655 N N . ALA A 1 211 ? 13.772 -4.340 -15.808 1.00 97.94 211 ALA A N 1
ATOM 1656 C CA . ALA A 1 211 ? 12.372 -4.566 -15.465 1.00 97.94 211 ALA A CA 1
ATOM 1657 C C . ALA A 1 211 ? 11.894 -5.889 -16.067 1.00 97.94 211 ALA A C 1
ATOM 1659 O O . ALA A 1 211 ? 12.188 -6.203 -17.222 1.00 97.94 211 ALA A O 1
ATOM 1660 N N . GLU A 1 212 ? 11.139 -6.662 -15.293 1.00 96.75 212 GLU A N 1
ATOM 1661 C CA . GLU A 1 212 ? 10.629 -7.963 -15.716 1.00 96.75 212 GLU A CA 1
ATOM 1662 C C . GLU A 1 212 ? 9.170 -8.146 -15.324 1.00 96.75 212 GLU A C 1
ATOM 1664 O O . GLU A 1 212 ? 8.769 -7.785 -14.219 1.00 96.75 212 GLU A O 1
ATOM 1669 N N . ILE A 1 213 ? 8.389 -8.771 -16.201 1.00 95.31 213 ILE A N 1
ATOM 1670 C CA . ILE A 1 213 ? 7.008 -9.161 -15.922 1.00 95.31 213 ILE A CA 1
ATOM 1671 C C . ILE A 1 213 ? 6.864 -10.670 -16.055 1.00 95.31 213 ILE A C 1
ATOM 1673 O O . ILE A 1 213 ? 7.288 -11.245 -17.057 1.00 95.31 213 ILE A O 1
ATOM 1677 N N . LYS A 1 214 ? 6.226 -11.303 -15.072 1.00 92.50 214 LYS A N 1
ATOM 1678 C CA . LYS A 1 214 ? 5.678 -12.653 -15.192 1.00 92.50 214 LYS A CA 1
ATOM 1679 C C . LYS A 1 214 ? 4.158 -12.554 -15.198 1.00 92.50 214 LYS A C 1
ATOM 1681 O O . LYS A 1 214 ? 3.581 -11.907 -14.327 1.00 92.50 214 LYS A O 1
ATOM 1686 N N . ARG A 1 215 ? 3.517 -13.155 -16.196 1.00 88.75 215 ARG A N 1
ATOM 1687 C CA . ARG A 1 215 ? 2.060 -13.109 -16.385 1.00 88.75 215 ARG A CA 1
ATOM 1688 C C . ARG A 1 215 ? 1.543 -14.427 -16.942 1.00 88.75 215 ARG A C 1
ATOM 1690 O O . ARG A 1 215 ? 2.303 -15.175 -17.565 1.00 88.75 215 ARG A O 1
ATOM 1697 N N . ARG A 1 216 ? 0.253 -14.679 -16.768 1.00 86.69 216 ARG A N 1
ATOM 1698 C CA . ARG A 1 216 ? -0.463 -15.750 -17.449 1.00 86.69 216 ARG A CA 1
ATOM 1699 C C . ARG A 1 216 ? -0.784 -15.348 -18.888 1.00 86.69 216 ARG A C 1
ATOM 1701 O O . ARG A 1 216 ? -1.302 -14.264 -19.150 1.00 86.69 216 ARG A O 1
ATOM 1708 N N . GLU A 1 217 ? -0.477 -16.233 -19.821 1.00 86.06 217 GLU A N 1
ATOM 1709 C CA . GLU A 1 217 ? -0.793 -16.091 -21.239 1.00 86.06 217 GLU A CA 1
ATOM 1710 C C . GLU A 1 217 ? -2.181 -16.677 -21.564 1.00 86.06 217 GLU A C 1
ATOM 1712 O O . GLU A 1 217 ? -2.740 -17.437 -20.766 1.00 86.06 217 GLU A O 1
ATOM 1717 N N . PRO A 1 218 ? -2.766 -16.366 -22.740 1.00 84.31 218 PRO A N 1
ATOM 1718 C CA . PRO A 1 218 ? -4.074 -16.896 -23.139 1.00 84.31 218 PRO A CA 1
ATOM 1719 C C . PRO A 1 218 ? -4.154 -18.428 -23.193 1.00 84.31 218 PRO A C 1
ATOM 1721 O O . PRO A 1 218 ? -5.237 -18.988 -23.044 1.00 84.31 218 PRO A O 1
ATOM 1724 N N . ASP A 1 219 ? -3.018 -19.103 -23.395 1.00 84.56 219 ASP A N 1
ATOM 1725 C CA . ASP A 1 219 ? -2.896 -20.568 -23.373 1.00 84.56 219 ASP A CA 1
ATOM 1726 C C . ASP A 1 219 ? -2.863 -21.154 -21.944 1.00 84.56 219 ASP A C 1
ATOM 1728 O O . ASP A 1 219 ? -2.769 -22.367 -21.772 1.00 84.56 219 ASP A O 1
ATOM 1732 N N . GLY A 1 220 ? -2.943 -20.303 -20.916 1.00 83.94 220 GLY A N 1
ATOM 1733 C CA . GLY A 1 220 ? -2.909 -20.678 -19.507 1.00 83.94 220 GLY A CA 1
ATOM 1734 C C . GLY A 1 220 ? -1.504 -20.850 -18.927 1.00 83.94 220 GLY A C 1
ATOM 1735 O O . GLY A 1 220 ? -1.391 -20.954 -17.702 1.00 83.94 220 GLY A O 1
ATOM 1736 N N . SER A 1 221 ? -0.455 -20.838 -19.758 1.00 87.31 221 SER A N 1
ATOM 1737 C CA . SER A 1 221 ? 0.941 -20.892 -19.311 1.00 87.31 221 SER A CA 1
ATOM 1738 C C . SER A 1 221 ? 1.347 -19.604 -18.600 1.00 87.31 221 SER A C 1
ATOM 1740 O O . SER A 1 221 ? 0.786 -18.538 -18.855 1.00 87.31 221 SER A O 1
ATOM 1742 N N . HIS A 1 222 ? 2.336 -19.687 -17.710 1.00 88.44 222 HIS A N 1
ATOM 1743 C CA . HIS A 1 222 ? 2.958 -18.493 -17.139 1.00 88.44 222 HIS A CA 1
ATOM 1744 C C . HIS A 1 222 ? 4.291 -18.250 -17.828 1.00 88.44 222 HIS A C 1
ATOM 1746 O O . HIS A 1 222 ? 5.162 -19.125 -17.852 1.00 88.44 222 HIS A O 1
ATOM 1752 N N . ARG A 1 223 ? 4.452 -17.044 -18.370 1.00 91.62 223 ARG A N 1
ATOM 1753 C CA . ARG A 1 223 ? 5.663 -16.630 -19.077 1.00 91.62 223 ARG A CA 1
ATOM 1754 C C . ARG A 1 223 ? 6.250 -15.391 -18.441 1.00 91.62 223 ARG A C 1
ATOM 1756 O O . ARG A 1 223 ? 5.528 -14.525 -17.947 1.00 91.62 223 ARG A O 1
ATOM 1763 N N . GLN A 1 224 ? 7.574 -15.329 -18.460 1.00 94.38 224 GLN A N 1
ATOM 1764 C CA . GLN A 1 224 ? 8.344 -14.221 -17.919 1.00 94.38 224 GLN A CA 1
ATOM 1765 C C . GLN A 1 224 ? 9.104 -13.520 -19.037 1.00 94.38 224 GLN A C 1
ATOM 1767 O O . GLN A 1 224 ? 9.690 -14.174 -19.902 1.00 94.38 224 GLN A O 1
ATOM 1772 N N . TYR A 1 225 ? 9.118 -12.194 -18.995 1.00 95.94 225 TYR A N 1
ATOM 1773 C CA . TYR A 1 225 ? 9.727 -11.346 -20.009 1.00 95.94 225 TYR A CA 1
ATOM 1774 C C . TYR A 1 225 ? 10.593 -10.273 -19.364 1.00 95.94 225 TYR A C 1
ATOM 1776 O O . TYR A 1 225 ? 10.204 -9.700 -18.347 1.00 95.94 225 TYR A O 1
ATOM 1784 N N . VAL A 1 226 ? 11.725 -9.965 -19.995 1.00 96.75 226 VAL A N 1
ATOM 1785 C CA . VAL A 1 226 ? 12.467 -8.720 -19.757 1.00 96.75 226 VAL A CA 1
ATOM 1786 C C . VAL A 1 226 ? 11.848 -7.634 -20.626 1.00 96.75 226 VAL A C 1
ATOM 1788 O O . VAL A 1 226 ? 11.578 -7.868 -21.810 1.00 96.75 226 VAL A O 1
ATOM 1791 N N . LEU A 1 227 ? 11.612 -6.464 -20.040 1.00 97.69 227 LEU A N 1
ATOM 1792 C CA . LEU A 1 227 ? 11.099 -5.303 -20.750 1.00 97.69 227 LEU A CA 1
ATOM 1793 C C . LEU A 1 227 ? 12.262 -4.464 -21.280 1.00 97.69 227 LEU A C 1
ATOM 1795 O O . LEU A 1 227 ? 13.226 -4.190 -20.569 1.00 97.69 227 LEU A O 1
ATOM 1799 N N . GLY A 1 228 ? 12.142 -4.026 -22.527 1.00 96.69 228 GLY A N 1
ATOM 1800 C CA . GLY A 1 228 ? 13.089 -3.123 -23.166 1.00 96.69 228 GLY A CA 1
ATOM 1801 C C . GLY A 1 228 ? 12.387 -2.056 -23.989 1.00 96.69 228 GLY A C 1
ATOM 1802 O O . GLY A 1 228 ? 11.204 -2.168 -24.323 1.00 96.69 228 GLY A O 1
ATOM 1803 N N . ARG A 1 229 ? 13.138 -1.015 -24.343 1.00 96.12 229 ARG A N 1
ATOM 1804 C CA . ARG A 1 229 ? 12.694 0.014 -25.294 1.00 96.12 229 ARG A CA 1
ATOM 1805 C C . ARG A 1 229 ? 12.286 -0.636 -26.628 1.00 96.12 229 ARG A C 1
ATOM 1807 O O . ARG A 1 229 ? 12.789 -1.718 -26.936 1.00 96.12 229 ARG A O 1
ATOM 1814 N N . PRO A 1 230 ? 11.466 0.022 -27.473 1.00 93.25 230 PRO A N 1
ATOM 1815 C CA . PRO A 1 230 ? 11.098 -0.512 -28.789 1.00 93.25 230 PRO A CA 1
ATOM 1816 C C . PRO A 1 230 ? 12.291 -0.996 -29.633 1.00 93.25 230 PRO A C 1
ATOM 1818 O O . PRO A 1 230 ? 12.187 -2.000 -30.333 1.00 93.25 230 PRO A O 1
ATOM 1821 N N . SER A 1 231 ? 13.444 -0.320 -29.528 1.00 90.62 231 SER A N 1
ATOM 1822 C CA . SER A 1 231 ? 14.686 -0.678 -30.229 1.00 90.62 231 SER A CA 1
ATOM 1823 C C . SER A 1 231 ? 15.217 -2.076 -29.894 1.00 90.62 231 SER A C 1
ATOM 1825 O O . SER A 1 231 ? 15.938 -2.656 -30.701 1.00 90.62 231 SER A O 1
ATOM 1827 N N .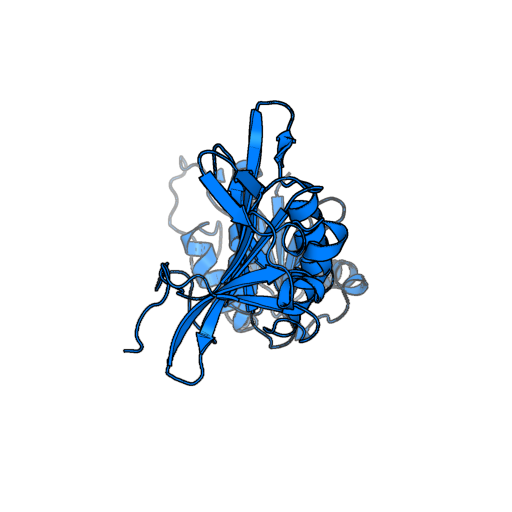 ALA A 1 232 ? 14.833 -2.654 -28.750 1.00 89.00 232 ALA A N 1
ATOM 1828 C CA . ALA A 1 232 ? 15.261 -3.987 -28.327 1.00 89.00 232 ALA A CA 1
ATOM 1829 C C . ALA A 1 232 ? 14.775 -5.114 -29.261 1.00 89.00 232 ALA A C 1
ATOM 1831 O O . ALA A 1 232 ? 15.340 -6.212 -29.237 1.00 89.00 232 ALA A O 1
ATOM 1832 N N . ALA A 1 233 ? 13.744 -4.860 -30.079 1.00 86.44 233 ALA A N 1
ATOM 1833 C CA . ALA A 1 233 ? 13.173 -5.834 -31.011 1.00 86.44 233 ALA A CA 1
ATOM 1834 C C . ALA A 1 233 ? 14.166 -6.290 -32.090 1.00 86.44 233 ALA A C 1
ATOM 1836 O O . ALA A 1 233 ? 14.188 -7.462 -32.465 1.00 86.44 233 ALA A O 1
ATOM 1837 N N . GLU A 1 234 ? 15.012 -5.373 -32.555 1.00 88.06 234 GLU A N 1
ATOM 1838 C CA . GLU A 1 234 ? 16.002 -5.619 -33.612 1.00 88.06 234 GLU A CA 1
ATOM 1839 C C . GLU A 1 234 ? 17.425 -5.767 -33.049 1.00 88.06 234 GLU A C 1
ATOM 1841 O O . GLU A 1 234 ? 18.387 -6.009 -33.779 1.00 88.06 234 GLU A O 1
ATOM 1846 N N . GLU A 1 235 ? 17.570 -5.638 -31.730 1.00 89.31 235 GLU A N 1
ATOM 1847 C CA . GLU A 1 235 ? 18.856 -5.622 -31.054 1.00 89.31 235 GLU A CA 1
ATOM 1848 C C . GLU A 1 235 ? 19.467 -7.027 -30.968 1.00 89.31 235 GLU A C 1
ATOM 1850 O O . GLU A 1 235 ? 18.884 -7.972 -30.423 1.00 89.31 235 GLU A O 1
ATOM 1855 N N . THR A 1 236 ? 20.686 -7.150 -31.490 1.00 83.81 236 THR A N 1
ATOM 1856 C CA . THR A 1 236 ? 21.482 -8.391 -31.485 1.00 83.81 236 THR A CA 1
ATOM 1857 C C . THR A 1 236 ? 22.744 -8.282 -30.630 1.00 83.81 236 THR A C 1
ATOM 1859 O O . THR A 1 236 ? 23.550 -9.214 -30.585 1.00 83.81 236 THR A O 1
ATOM 1862 N N . ASP A 1 237 ? 22.903 -7.157 -29.931 1.00 81.25 237 ASP A N 1
ATOM 1863 C CA . ASP A 1 237 ? 24.080 -6.846 -29.133 1.00 81.25 237 ASP A CA 1
ATOM 1864 C C . ASP A 1 237 ? 24.285 -7.816 -27.965 1.00 81.25 237 ASP A C 1
ATOM 1866 O O . ASP A 1 237 ? 23.369 -8.486 -27.471 1.00 81.25 237 ASP A O 1
ATOM 1870 N N . ARG A 1 238 ? 25.543 -7.889 -27.512 1.00 80.50 238 ARG A N 1
ATOM 1871 C CA . ARG A 1 238 ? 25.919 -8.690 -26.345 1.00 80.50 238 ARG A CA 1
ATOM 1872 C C . ARG A 1 238 ? 25.236 -8.142 -25.097 1.00 80.50 238 ARG A C 1
ATOM 1874 O O . ARG A 1 238 ? 25.204 -6.937 -24.882 1.00 80.50 238 ARG A O 1
ATOM 1881 N N . SER A 1 239 ? 24.746 -9.047 -24.255 1.00 88.75 239 SER A N 1
ATOM 1882 C CA . SER A 1 239 ? 24.111 -8.669 -22.997 1.00 88.75 239 SER A CA 1
ATOM 1883 C C . SER A 1 239 ? 25.091 -8.013 -22.021 1.00 88.75 239 SER A C 1
ATOM 1885 O O . SER A 1 239 ? 26.236 -8.445 -21.874 1.00 88.75 239 SER A O 1
ATOM 1887 N N . GLU A 1 240 ? 24.593 -7.015 -21.305 1.00 93.25 240 GLU A N 1
ATOM 1888 C CA . GLU A 1 240 ? 25.201 -6.394 -20.138 1.00 93.25 240 GLU A CA 1
ATOM 1889 C C . GLU A 1 240 ? 24.629 -7.013 -18.854 1.00 93.25 240 GLU A C 1
ATOM 1891 O O . GLU A 1 240 ? 23.546 -7.601 -18.852 1.00 93.25 240 GLU A O 1
ATOM 1896 N N . LEU A 1 241 ? 25.362 -6.898 -17.744 1.00 95.00 241 LEU A N 1
ATOM 1897 C CA . LEU A 1 241 ? 24.931 -7.426 -16.448 1.00 95.00 241 LEU A CA 1
ATOM 1898 C C . LEU A 1 241 ? 24.393 -6.303 -15.560 1.00 95.00 241 LEU A C 1
ATOM 1900 O O . LEU A 1 241 ? 25.125 -5.369 -15.227 1.00 95.00 241 LEU A O 1
ATOM 1904 N N . ILE A 1 242 ? 23.149 -6.447 -15.111 1.00 94.94 242 ILE A N 1
ATOM 1905 C CA . ILE A 1 242 ? 22.588 -5.676 -13.998 1.00 94.94 242 ILE A CA 1
ATOM 1906 C C . ILE A 1 242 ? 22.780 -6.490 -12.721 1.00 94.94 242 ILE A C 1
ATOM 1908 O O . ILE A 1 242 ? 22.385 -7.654 -12.664 1.00 94.94 242 ILE A O 1
ATOM 1912 N N . ARG A 1 243 ? 23.424 -5.897 -11.711 1.00 91.94 243 ARG A N 1
ATOM 1913 C CA . ARG A 1 243 ? 23.712 -6.529 -10.413 1.00 91.94 243 ARG A CA 1
ATOM 1914 C C . ARG A 1 243 ? 22.828 -5.925 -9.331 1.00 91.94 243 ARG A C 1
ATOM 1916 O O . ARG A 1 243 ? 22.661 -4.709 -9.296 1.00 91.94 243 ARG A O 1
ATOM 1923 N N . PHE A 1 244 ? 22.314 -6.763 -8.442 1.00 90.06 244 PHE A N 1
ATOM 1924 C CA . PHE A 1 244 ? 21.472 -6.348 -7.326 1.00 90.06 244 PHE A CA 1
ATOM 1925 C C . PHE A 1 244 ? 21.586 -7.365 -6.188 1.00 90.06 244 PHE A C 1
ATOM 1927 O O . PHE A 1 244 ? 21.275 -8.544 -6.355 1.00 90.06 244 PHE A O 1
ATOM 1934 N N . GLY A 1 245 ? 22.061 -6.919 -5.022 1.00 85.81 245 GLY A N 1
ATOM 1935 C CA . GLY A 1 245 ? 22.421 -7.836 -3.939 1.00 85.81 245 GLY A CA 1
ATOM 1936 C C . GLY A 1 245 ? 23.462 -8.857 -4.410 1.00 85.81 245 GLY A C 1
ATOM 1937 O O . GLY A 1 245 ? 24.470 -8.486 -5.011 1.00 85.81 245 GLY A O 1
ATOM 1938 N N . GLU A 1 246 ? 23.190 -10.140 -4.182 1.00 86.12 246 GLU A N 1
ATOM 1939 C CA . GLU A 1 246 ? 24.020 -11.259 -4.660 1.00 86.12 246 GLU A CA 1
ATOM 1940 C C . GLU A 1 246 ? 23.629 -11.754 -6.064 1.00 86.12 246 GLU A C 1
ATOM 1942 O O . GLU A 1 246 ? 24.272 -12.641 -6.629 1.00 86.12 246 GLU A O 1
ATOM 1947 N N . TYR A 1 247 ? 22.577 -11.182 -6.648 1.00 88.81 247 TYR A N 1
ATOM 1948 C CA . TYR A 1 247 ? 22.021 -11.610 -7.921 1.00 88.81 247 TYR A CA 1
ATOM 1949 C C . TYR A 1 247 ? 22.544 -10.766 -9.083 1.00 88.81 247 TYR A C 1
ATOM 1951 O O . TYR A 1 247 ? 22.972 -9.615 -8.943 1.00 88.81 247 TYR A O 1
ATOM 1959 N N . GLN A 1 248 ? 22.482 -11.353 -10.275 1.00 92.31 248 GLN A N 1
ATOM 1960 C CA . GLN A 1 248 ? 22.767 -10.662 -11.522 1.00 92.31 248 GLN A CA 1
ATOM 1961 C C . GLN A 1 248 ? 21.834 -11.148 -12.629 1.00 92.31 248 GLN A C 1
ATOM 1963 O O . GLN A 1 248 ? 21.507 -12.335 -12.700 1.00 92.31 248 GLN A O 1
ATOM 1968 N N . GLN A 1 249 ? 21.455 -10.235 -13.515 1.00 92.06 249 GLN A N 1
ATOM 1969 C CA . GLN A 1 249 ? 20.620 -10.515 -14.675 1.00 92.06 249 GLN A CA 1
ATOM 1970 C C . GLN A 1 249 ? 21.306 -9.993 -15.939 1.00 92.06 249 GLN A C 1
ATOM 1972 O O . GLN A 1 249 ? 21.749 -8.847 -15.994 1.00 92.06 249 GLN A O 1
ATOM 1977 N N . ALA A 1 250 ? 21.397 -10.856 -16.951 1.00 93.12 250 ALA A N 1
ATOM 1978 C CA . ALA A 1 250 ? 21.877 -10.482 -18.273 1.00 93.12 250 ALA A CA 1
ATOM 1979 C C . ALA A 1 250 ? 20.731 -9.858 -19.081 1.00 93.12 250 ALA A C 1
ATOM 1981 O O . ALA A 1 250 ? 19.686 -10.491 -19.277 1.00 93.12 250 ALA A O 1
ATOM 1982 N N . VAL A 1 251 ? 20.934 -8.631 -19.545 1.00 94.62 251 VAL A N 1
ATOM 1983 C CA . VAL A 1 251 ? 19.964 -7.846 -20.319 1.00 94.62 251 VAL A CA 1
ATOM 1984 C C . VAL A 1 251 ? 20.649 -7.237 -21.533 1.00 94.62 251 VAL A C 1
ATOM 1986 O O . VAL A 1 251 ? 21.862 -7.045 -21.532 1.00 94.62 251 VAL A O 1
ATOM 1989 N N . ARG A 1 252 ? 19.912 -6.972 -22.602 1.00 94.94 252 ARG A N 1
ATOM 1990 C CA . ARG A 1 252 ? 20.443 -6.257 -23.767 1.00 94.94 252 ARG A CA 1
ATOM 1991 C C . ARG A 1 252 ? 20.599 -4.758 -23.455 1.00 94.94 252 ARG A C 1
ATOM 1993 O O . ARG A 1 252 ? 19.938 -4.277 -22.535 1.00 94.94 252 ARG A O 1
ATOM 2000 N N . PRO A 1 253 ? 21.422 -3.999 -24.197 1.00 95.50 253 PRO A N 1
ATOM 2001 C CA . PRO A 1 253 ? 21.574 -2.562 -23.953 1.00 95.50 253 PRO A CA 1
ATOM 2002 C C . PRO A 1 253 ? 20.242 -1.786 -23.958 1.00 95.50 253 PRO A C 1
ATOM 2004 O O . PRO A 1 253 ? 20.008 -0.952 -23.081 1.00 95.50 253 PRO A O 1
ATOM 2007 N N . SER A 1 254 ? 19.304 -2.114 -24.853 1.00 96.19 254 SER A N 1
ATOM 2008 C CA . SER A 1 254 ? 17.971 -1.484 -24.889 1.00 96.19 254 SER A CA 1
ATOM 2009 C C . SER A 1 254 ? 17.030 -1.928 -23.756 1.00 96.19 254 SER A C 1
ATOM 2011 O O . SER A 1 254 ? 15.940 -1.372 -23.617 1.00 96.19 254 SER A O 1
ATOM 2013 N N . GLU A 1 255 ? 17.443 -2.890 -22.932 1.00 97.06 255 GLU A N 1
ATOM 2014 C CA . GLU A 1 255 ? 16.758 -3.368 -21.722 1.00 97.06 255 GLU A CA 1
ATOM 2015 C C . GLU A 1 255 ? 17.409 -2.832 -20.432 1.00 97.06 255 GLU A C 1
ATOM 2017 O O . GLU A 1 255 ? 16.930 -3.112 -19.335 1.00 97.06 255 GLU A O 1
ATOM 2022 N N . VAL A 1 256 ? 18.486 -2.042 -20.545 1.00 97.50 256 VAL A N 1
ATOM 2023 C CA . VAL A 1 256 ? 19.025 -1.245 -19.436 1.00 97.50 256 VAL A CA 1
ATOM 2024 C C . VAL A 1 256 ? 18.236 0.059 -19.359 1.00 97.50 256 VAL A C 1
ATOM 2026 O O . VAL A 1 256 ? 18.379 0.946 -20.210 1.00 97.50 256 VAL A O 1
ATOM 2029 N N . LEU A 1 257 ? 17.380 0.164 -18.349 1.00 97.81 257 LEU A N 1
ATOM 2030 C CA . LEU A 1 257 ? 16.420 1.251 -18.172 1.00 97.81 257 LEU A CA 1
ATOM 2031 C C . LEU A 1 257 ? 16.841 2.193 -17.041 1.00 97.81 257 LEU A C 1
ATOM 2033 O O . LEU A 1 257 ? 17.627 1.833 -16.170 1.00 97.81 257 LEU A O 1
ATOM 2037 N N . THR A 1 258 ? 16.290 3.399 -17.040 1.00 97.81 258 THR A N 1
ATOM 2038 C CA . THR A 1 258 ? 16.429 4.369 -15.944 1.00 97.81 258 THR A CA 1
ATOM 2039 C C . THR A 1 258 ? 15.176 4.393 -15.067 1.00 97.81 258 THR A C 1
ATOM 2041 O O . THR A 1 258 ? 14.096 3.975 -15.491 1.00 97.81 258 THR A O 1
ATOM 2044 N N . ALA A 1 259 ? 15.273 4.933 -13.854 1.00 97.31 259 ALA A N 1
ATOM 2045 C CA . ALA A 1 259 ? 14.128 5.143 -12.971 1.00 97.31 259 ALA A CA 1
ATOM 2046 C C . ALA A 1 259 ? 13.053 6.012 -13.641 1.00 97.31 259 ALA A C 1
ATOM 2048 O O . ALA A 1 259 ? 11.876 5.665 -13.592 1.00 97.31 259 ALA A O 1
ATOM 2049 N N . ALA A 1 260 ? 13.453 7.050 -14.383 1.00 97.25 260 ALA A N 1
ATOM 2050 C CA . ALA A 1 260 ? 12.539 7.898 -15.152 1.00 97.25 260 ALA A CA 1
ATOM 2051 C C . ALA A 1 260 ? 11.686 7.120 -16.175 1.00 97.25 260 ALA A C 1
ATOM 2053 O O . ALA A 1 260 ? 10.579 7.540 -16.505 1.00 97.25 260 ALA A O 1
ATOM 2054 N N . GLU A 1 261 ? 12.180 5.980 -16.663 1.00 97.62 261 GLU A N 1
ATOM 2055 C CA . GLU A 1 261 ? 11.458 5.087 -17.572 1.00 97.62 261 GLU A CA 1
ATOM 2056 C C . GLU A 1 261 ? 10.636 4.029 -16.819 1.00 97.62 261 GLU A C 1
ATOM 2058 O O . GLU A 1 261 ? 9.510 3.714 -17.208 1.00 97.62 261 GLU A O 1
ATOM 2063 N N . VAL A 1 262 ? 11.176 3.487 -15.724 1.00 98.00 262 VAL A N 1
ATOM 2064 C CA . VAL A 1 262 ? 10.550 2.398 -14.958 1.00 98.00 262 VAL A CA 1
ATOM 2065 C C . VAL A 1 262 ? 9.416 2.896 -14.055 1.00 98.00 262 VAL A C 1
ATOM 2067 O O . VAL A 1 262 ? 8.412 2.204 -13.897 1.00 98.00 262 VAL A O 1
ATOM 2070 N N . VAL A 1 263 ? 9.513 4.100 -13.489 1.00 96.69 263 VAL A N 1
ATOM 2071 C CA . VAL A 1 263 ? 8.458 4.693 -12.647 1.00 96.69 263 VAL A CA 1
ATOM 2072 C C . VAL A 1 263 ? 7.109 4.787 -13.375 1.00 96.69 263 VAL A C 1
ATOM 2074 O O . VAL A 1 263 ? 6.140 4.212 -12.868 1.00 96.69 263 VAL A O 1
ATOM 2077 N N . PRO A 1 264 ? 6.996 5.434 -14.555 1.00 95.50 264 PRO A N 1
ATOM 2078 C CA . PRO A 1 264 ? 5.722 5.499 -15.270 1.00 95.50 264 PRO A CA 1
ATOM 2079 C C . PRO A 1 264 ? 5.247 4.119 -15.749 1.00 95.50 264 PRO A C 1
ATOM 2081 O O . PRO A 1 264 ? 4.042 3.885 -15.831 1.00 95.50 264 PRO A O 1
ATOM 2084 N N . LEU A 1 265 ? 6.164 3.181 -16.014 1.00 95.88 265 LEU A N 1
ATOM 2085 C CA . LEU A 1 265 ? 5.827 1.793 -16.343 1.00 95.88 265 LEU A CA 1
ATOM 2086 C C . LEU A 1 265 ? 5.108 1.102 -15.174 1.00 95.88 265 LEU A C 1
ATOM 2088 O O . LEU A 1 265 ? 4.043 0.514 -15.365 1.00 95.88 265 LEU A O 1
ATOM 2092 N N . PHE A 1 266 ? 5.652 1.207 -13.960 1.00 95.38 266 PHE A N 1
ATOM 2093 C CA . PHE A 1 266 ? 5.056 0.624 -12.755 1.00 95.38 266 PHE A CA 1
ATOM 2094 C C . PHE A 1 266 ? 3.727 1.280 -12.383 1.00 95.38 266 PHE A C 1
ATOM 2096 O O . PHE A 1 266 ? 2.785 0.578 -12.017 1.00 95.38 266 PHE A O 1
ATOM 2103 N N . GLN A 1 267 ? 3.637 2.607 -12.499 1.00 91.31 267 GLN A N 1
ATOM 2104 C CA . GLN A 1 267 ? 2.396 3.352 -12.266 1.00 91.31 267 GLN A CA 1
ATOM 2105 C C . GLN A 1 267 ? 1.298 2.902 -13.236 1.00 91.31 267 GLN A C 1
ATOM 2107 O O . GLN A 1 267 ? 0.208 2.534 -12.806 1.00 91.31 267 GLN A O 1
ATOM 2112 N N . HIS A 1 268 ? 1.616 2.809 -14.531 1.00 89.75 268 HIS A N 1
ATOM 2113 C CA . HIS A 1 268 ? 0.670 2.324 -15.532 1.00 89.75 268 HIS A CA 1
ATOM 2114 C C . HIS A 1 268 ? 0.227 0.879 -15.257 1.00 89.75 268 HIS A C 1
ATOM 2116 O O . HIS A 1 268 ? -0.959 0.566 -15.342 1.00 89.75 268 HIS A O 1
ATOM 2122 N N . TYR A 1 269 ? 1.151 -0.014 -14.893 1.00 89.94 269 TYR A N 1
ATOM 2123 C CA . TYR A 1 269 ? 0.794 -1.397 -14.572 1.00 89.94 269 TYR A CA 1
ATOM 2124 C C . TYR A 1 269 ? -0.078 -1.510 -13.312 1.00 89.94 269 TYR A C 1
ATOM 2126 O O . TYR A 1 269 ? -0.988 -2.341 -13.266 1.00 89.94 269 TYR A O 1
ATOM 2134 N N . HIS A 1 270 ? 0.168 -0.683 -12.293 1.00 86.25 270 HIS A N 1
ATOM 2135 C CA . HIS A 1 270 ? -0.662 -0.621 -11.086 1.00 86.25 270 HIS A CA 1
ATOM 2136 C C . HIS A 1 270 ? -2.102 -0.197 -11.399 1.00 86.25 270 HIS A C 1
ATOM 2138 O O . HIS A 1 270 ? -3.037 -0.811 -10.883 1.00 86.25 270 HIS A O 1
ATOM 2144 N N . GLU A 1 271 ? -2.268 0.790 -12.279 1.00 81.50 271 GLU A N 1
ATOM 2145 C CA . GLU A 1 271 ? -3.571 1.341 -12.666 1.00 81.50 271 GLU A CA 1
ATOM 2146 C C . GLU A 1 271 ? -4.337 0.447 -13.652 1.00 81.50 271 GLU A C 1
ATOM 2148 O O . GLU A 1 271 ? -5.550 0.285 -13.530 1.00 81.50 271 GLU A O 1
ATOM 2153 N N . HIS A 1 272 ? -3.644 -0.154 -14.623 1.00 80.88 272 HIS A N 1
ATOM 2154 C CA . HIS A 1 272 ? -4.283 -0.816 -15.766 1.00 80.88 272 HIS A CA 1
ATOM 2155 C C . HIS A 1 272 ? -4.084 -2.329 -15.825 1.00 80.88 272 HIS A C 1
ATOM 2157 O O . HIS A 1 272 ? -4.648 -2.977 -16.705 1.00 80.88 272 HIS A O 1
ATOM 2163 N N . ALA A 1 273 ? -3.279 -2.904 -14.926 1.00 80.06 273 ALA A N 1
ATOM 2164 C CA . ALA A 1 273 ? -2.925 -4.324 -14.940 1.00 80.06 273 ALA A CA 1
ATOM 2165 C C . ALA A 1 273 ? -2.322 -4.805 -16.277 1.00 80.06 273 ALA A C 1
ATOM 2167 O O . ALA A 1 273 ? -2.440 -5.978 -16.627 1.00 80.06 273 ALA A O 1
ATOM 2168 N N . ALA A 1 274 ? -1.677 -3.909 -17.028 1.00 84.44 274 ALA A N 1
ATOM 2169 C CA . ALA A 1 274 ? -1.130 -4.190 -18.348 1.00 84.44 274 ALA A CA 1
ATOM 2170 C C . ALA A 1 274 ? 0.186 -3.439 -18.580 1.00 84.44 274 ALA A C 1
ATOM 2172 O O . ALA A 1 274 ? 0.442 -2.406 -17.967 1.00 84.44 274 ALA A O 1
ATOM 2173 N N . ILE A 1 275 ? 1.019 -3.968 -19.476 1.00 90.19 275 ILE A N 1
ATOM 2174 C CA . ILE A 1 275 ? 2.186 -3.261 -20.014 1.00 90.19 275 ILE A CA 1
ATOM 2175 C C . ILE A 1 275 ? 1.757 -2.569 -21.302 1.00 90.19 275 ILE A C 1
ATOM 2177 O O . ILE A 1 275 ? 1.073 -3.172 -22.132 1.00 90.19 275 ILE A O 1
ATOM 2181 N N . ARG A 1 276 ? 2.157 -1.308 -21.475 1.00 87.50 276 ARG A N 1
ATOM 2182 C CA . ARG A 1 276 ? 1.877 -0.558 -22.702 1.00 87.50 276 ARG A CA 1
ATOM 2183 C C . ARG A 1 276 ? 2.551 -1.228 -23.905 1.00 87.50 276 ARG A C 1
ATOM 2185 O O . ARG A 1 276 ? 3.670 -1.722 -23.804 1.00 87.50 276 ARG A O 1
ATOM 2192 N N . GLY A 1 277 ? 1.881 -1.211 -25.058 1.00 84.69 277 GLY A N 1
ATOM 2193 C CA . GLY A 1 277 ? 2.358 -1.876 -26.279 1.00 84.69 277 GLY A CA 1
ATOM 2194 C C . GLY A 1 277 ? 3.593 -1.248 -26.940 1.00 84.69 277 GLY A C 1
ATOM 2195 O O . GLY A 1 277 ? 4.078 -1.782 -27.930 1.00 84.69 277 GLY A O 1
ATOM 2196 N N . ASP A 1 278 ? 4.089 -0.123 -26.424 1.00 90.19 278 ASP A N 1
ATOM 2197 C CA . ASP A 1 278 ? 5.343 0.513 -26.840 1.00 90.19 278 ASP A CA 1
ATOM 2198 C C . ASP A 1 278 ? 6.584 -0.116 -26.178 1.00 90.19 278 ASP A C 1
ATOM 2200 O O . ASP A 1 278 ? 7.705 0.198 -26.566 1.00 90.19 278 ASP A O 1
ATOM 2204 N N . TRP A 1 279 ? 6.417 -1.040 -25.230 1.00 96.12 279 TRP A N 1
ATOM 2205 C CA . TRP A 1 279 ? 7.523 -1.817 -24.673 1.00 96.12 279 TRP A CA 1
ATOM 2206 C C . TRP A 1 279 ? 7.768 -3.093 -25.474 1.00 96.12 279 TRP A C 1
ATOM 2208 O O . TRP A 1 279 ? 6.840 -3.828 -25.812 1.00 96.12 279 TRP A O 1
ATOM 2218 N N . HIS A 1 280 ? 9.037 -3.396 -25.726 1.00 96.31 280 HIS A N 1
ATOM 2219 C CA . HIS A 1 280 ? 9.442 -4.691 -26.251 1.00 96.31 280 HIS A CA 1
ATOM 2220 C C . HIS A 1 280 ? 9.550 -5.706 -25.107 1.00 96.31 280 HIS A C 1
ATOM 2222 O O . HIS A 1 280 ? 10.139 -5.416 -24.066 1.00 96.31 280 HIS A O 1
ATOM 2228 N N . LEU A 1 281 ? 9.001 -6.907 -25.306 1.00 96.06 281 LEU A N 1
ATOM 2229 C CA . LEU A 1 281 ? 9.040 -8.000 -24.336 1.00 96.06 281 LEU A CA 1
ATOM 2230 C C . LEU A 1 281 ? 9.900 -9.134 -24.893 1.00 96.06 281 LEU A C 1
ATOM 2232 O O . LEU A 1 281 ? 9.514 -9.797 -25.856 1.00 96.06 281 LEU A O 1
ATOM 2236 N N . ARG A 1 282 ? 11.043 -9.399 -24.257 1.00 94.69 282 ARG A N 1
ATOM 2237 C CA . ARG A 1 282 ? 11.882 -10.555 -24.586 1.00 94.69 282 ARG A CA 1
ATOM 2238 C C . ARG A 1 282 ? 11.635 -11.680 -23.595 1.00 94.69 282 ARG A C 1
ATOM 2240 O O . ARG A 1 282 ? 11.929 -11.539 -22.410 1.00 94.69 282 ARG A O 1
ATOM 2247 N N . GLU A 1 283 ? 11.141 -12.810 -24.088 1.00 93.94 283 GLU A N 1
ATOM 2248 C CA . GLU A 1 283 ? 10.862 -13.982 -23.255 1.00 93.94 283 GLU A CA 1
ATOM 2249 C C . GLU A 1 283 ? 12.138 -14.507 -22.570 1.00 93.94 283 GLU A C 1
ATOM 2251 O O . GLU A 1 283 ? 13.235 -14.494 -23.143 1.00 93.94 283 GLU A O 1
ATOM 2256 N N . LEU A 1 284 ? 11.984 -14.972 -21.329 1.00 89.81 284 LEU A N 1
ATOM 2257 C CA . LEU A 1 284 ? 12.972 -15.723 -20.561 1.00 89.81 284 LEU A CA 1
ATOM 2258 C C . LEU A 1 284 ? 12.520 -17.192 -20.466 1.00 89.81 284 LEU A C 1
ATOM 2260 O O . LEU A 1 284 ? 11.880 -17.572 -19.484 1.00 89.81 284 LEU A O 1
ATOM 2264 N N . PRO A 1 285 ? 12.891 -18.058 -21.431 1.00 82.31 285 PRO A N 1
ATOM 2265 C CA . PRO A 1 285 ? 12.329 -19.410 -21.538 1.00 82.31 285 PRO A CA 1
ATOM 2266 C C . PRO A 1 285 ? 12.624 -20.301 -20.327 1.00 82.31 285 PRO A C 1
ATOM 2268 O O . PRO A 1 285 ? 11.874 -21.222 -20.029 1.00 82.31 285 PRO A O 1
ATOM 2271 N N . ARG A 1 286 ? 13.707 -20.009 -19.593 1.00 80.56 286 ARG A N 1
ATOM 2272 C CA . ARG A 1 286 ? 14.107 -20.733 -18.374 1.00 80.56 286 ARG A CA 1
ATOM 2273 C C . ARG A 1 286 ? 13.082 -20.661 -17.235 1.00 80.56 286 ARG A C 1
ATOM 2275 O O . ARG A 1 286 ? 13.209 -21.415 -16.279 1.00 80.56 286 ARG A O 1
ATOM 2282 N N . PHE A 1 287 ? 12.126 -19.739 -17.320 1.00 77.44 287 PHE A N 1
ATOM 2283 C CA . PHE A 1 287 ? 11.081 -19.518 -16.322 1.00 77.44 287 PHE A CA 1
ATOM 2284 C C . PHE A 1 287 ? 9.674 -19.822 -16.849 1.00 77.44 287 PHE A C 1
ATOM 2286 O O . PHE A 1 287 ? 8.692 -19.469 -16.198 1.00 77.44 287 PHE A O 1
ATOM 2293 N N . ALA A 1 288 ? 9.570 -20.441 -18.029 1.00 73.88 288 ALA A N 1
ATOM 2294 C CA . ALA A 1 288 ? 8.289 -20.867 -18.568 1.00 73.88 288 ALA A CA 1
ATOM 2295 C C . ALA A 1 288 ? 7.731 -22.027 -17.730 1.00 73.88 288 ALA A C 1
ATOM 2297 O O . ALA A 1 288 ? 8.389 -23.053 -17.550 1.00 73.88 288 ALA A O 1
ATOM 2298 N N . GLU A 1 289 ? 6.504 -21.863 -17.242 1.00 74.69 289 GLU A N 1
ATOM 2299 C CA . GLU A 1 289 ? 5.749 -22.911 -16.555 1.00 74.69 289 GLU A CA 1
ATOM 2300 C C . GLU A 1 289 ? 4.547 -23.304 -17.418 1.00 74.69 289 GLU A C 1
ATOM 2302 O O . GLU A 1 289 ? 3.788 -22.441 -17.874 1.00 74.69 289 GLU A O 1
ATOM 2307 N N . ALA A 1 290 ? 4.379 -24.608 -17.653 1.00 68.38 290 ALA A N 1
ATOM 2308 C CA . ALA A 1 290 ? 3.232 -25.135 -18.386 1.00 68.38 290 ALA A CA 1
ATOM 2309 C C . ALA A 1 290 ? 1.915 -24.813 -17.654 1.00 68.38 290 ALA A C 1
ATOM 2311 O O . ALA A 1 290 ? 1.893 -24.704 -16.427 1.00 68.38 290 ALA A O 1
ATOM 2312 N N . GLY A 1 291 ? 0.830 -24.646 -18.415 1.00 61.47 291 GLY A N 1
ATOM 2313 C CA . GLY A 1 291 ? -0.509 -24.499 -17.843 1.00 61.47 291 GLY A CA 1
ATOM 2314 C C . GLY A 1 291 ? -0.946 -25.780 -17.127 1.00 61.47 291 GLY A C 1
ATOM 2315 O O . GLY A 1 291 ? -0.643 -26.875 -17.602 1.00 61.47 291 GLY A O 1
ATOM 2316 N N . GLU A 1 292 ? -1.621 -25.617 -15.987 1.00 55.75 292 GLU A N 1
ATOM 2317 C CA . GLU A 1 292 ? -2.371 -26.686 -15.306 1.00 55.75 292 GLU A CA 1
ATOM 2318 C C . GLU A 1 292 ? -3.663 -27.027 -16.057 1.00 55.75 292 GLU A C 1
ATOM 2320 O O . GLU A 1 292 ? -4.322 -26.082 -16.559 1.00 55.75 292 GLU A O 1
#

Secondary structure (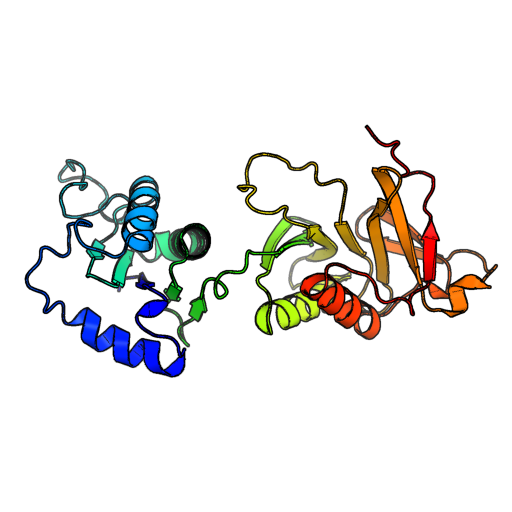DSSP, 8-state):
--EEEEEEETTT---HHHHHHHHHHHTT--SSS-TT--TTS-HHHHHHHHHHHHHS-BSSSTTPPP--TTS-GGG-BEEEE-SSEEEEEE-GGGHHHHHHHHHHHHHHHTEEEEETTSSS-EEEPPPTT----EEEEEEESS-EEEEEE-SSHHHHHHHHHHHTTBTPBPTTS-BEEEEEEEEPPTT--TTS-S----EEEEEEETTEEEEEEEEE-TTS-EEEEEEE-GGGGS--PPPEEEEETTEEEEE-GGG-B-HHHHHHHHHHHHHHSS--TTSEEEE-GGG-B---

Foldseek 3Di:
DWQKKKWFQCVVDPDPVCVVVVVVVVVVVPDPDDQQDQPQADPLLSQLVVVVCVQAPAPDDPRHDDDDPPDDCLSHWHWGTDNTMIMITHHPVCNVVSVVSCLVSCLVSQIKMWRVVDVVIDIDGNPPPFDQFKKKWWDKLPDIDIDRDDDDDVNLVVLLVRLQQAQPDDPPGIGTFKMKIAGDPDPDDDPDDPPRQWIWMWGAHQQWIWIKTWDQDPQQKIWMWIKFALVVVVDPDFWDWGDGNPDIDTDGPRRGDHSVVVSVQVSCCSVPVDGDPRIDTHTDVVSIDHGD

pLDDT: mean 85.35, std 13.45, range [38.75, 98.25]

Organism: Segniliparus rugosus (strain ATCC BAA-974 / DSM 45345 / CCUG 50838 / CIP 108380 / JCM 13579 / CDC 945) (NCBI:txid679197)

Sequence (292 aa):
MSYDIFAFDTGAVSADEELLPWFREQAEWSEARDYSDPEGAAPELQALYRELIRLFPPLNGPHAPEVSPDQDVSQFADYCIGSQILYVGFSWSQAEQARDAFVRLGLKHGAGVCEVSATPSVIHRPAETGRHTRQLVVNTTHRQREYWLAPGSSAARRLAAEIERLGAGGEEEERTINLVLVPLAPGREYEEDRTTKEFLQTAGTAERLTAEIKRREPDGSHRQYVLGRPSAAEETDRSELIRFGEYQQAVRPSEVLTAAEVVPLFQHYHEHAAIRGDWHLRELPRFAEAGE